Protein AF-A0A914QEA9-F1 (afdb_monomer)

pLDDT: mean 76.97, std 16.63, range [34.66, 94.81]

Structure (mmCIF, N/CA/C/O backbone):
data_AF-A0A914QEA9-F1
#
_entry.id   AF-A0A914QEA9-F1
#
loop_
_atom_site.group_PDB
_atom_site.id
_atom_site.type_symbol
_atom_site.label_atom_id
_atom_site.label_alt_id
_atom_site.label_comp_id
_atom_site.label_asym_id
_atom_site.label_entity_id
_atom_site.label_seq_id
_atom_site.pdbx_PDB_ins_code
_atom_site.Cartn_x
_atom_site.Cartn_y
_atom_site.Cartn_z
_atom_site.occupancy
_atom_site.B_iso_or_equiv
_atom_site.auth_seq_id
_atom_site.auth_comp_id
_atom_site.auth_asym_id
_atom_site.auth_atom_id
_atom_site.pdbx_PDB_model_num
ATOM 1 N N . MET A 1 1 ? 52.204 20.288 -74.472 1.00 41.59 1 MET A N 1
ATOM 2 C CA . MET A 1 1 ? 52.396 20.332 -73.011 1.00 41.59 1 MET A CA 1
ATOM 3 C C . MET A 1 1 ? 51.412 21.370 -72.504 1.00 41.59 1 MET A C 1
ATOM 5 O O . MET A 1 1 ? 51.685 22.559 -72.577 1.00 41.59 1 MET A O 1
ATOM 9 N N . LEU A 1 2 ? 50.195 20.906 -72.245 1.00 34.66 2 LEU A N 1
ATOM 10 C CA . LEU A 1 2 ? 49.001 21.678 -71.911 1.00 34.66 2 LEU A CA 1
ATOM 11 C C . LEU A 1 2 ? 48.296 20.830 -70.854 1.00 34.66 2 LEU A C 1
ATOM 13 O O . LEU A 1 2 ? 47.845 19.740 -71.194 1.00 34.66 2 LEU A O 1
ATOM 17 N N . ASP A 1 3 ? 48.279 21.298 -69.612 1.00 39.94 3 ASP A N 1
ATOM 18 C CA . ASP A 1 3 ? 47.445 20.739 -68.550 1.00 39.94 3 ASP A CA 1
ATOM 19 C C . ASP A 1 3 ? 46.142 21.535 -68.496 1.00 39.94 3 ASP A C 1
ATOM 21 O O . ASP A 1 3 ? 46.163 22.760 -68.328 1.00 39.94 3 ASP A O 1
ATOM 25 N N . PRO A 1 4 ? 45.011 20.842 -68.643 1.00 48.47 4 PRO A N 1
ATOM 26 C CA . PRO A 1 4 ? 43.842 21.161 -67.848 1.00 48.47 4 PRO A CA 1
ATOM 27 C C . PRO A 1 4 ? 43.255 19.879 -67.245 1.00 48.47 4 PRO A C 1
ATOM 29 O O . PRO A 1 4 ? 43.072 18.895 -67.951 1.00 48.47 4 PRO A O 1
ATOM 32 N N . ASP A 1 5 ? 42.909 19.905 -65.961 1.00 37.16 5 ASP A N 1
ATOM 33 C CA . ASP A 1 5 ? 41.581 19.434 -65.570 1.00 37.16 5 ASP A CA 1
ATOM 34 C C . ASP A 1 5 ? 41.214 19.913 -64.166 1.00 37.16 5 ASP A C 1
ATOM 36 O O . ASP A 1 5 ? 41.881 19.642 -63.165 1.00 37.16 5 ASP A O 1
ATOM 40 N N . GLU A 1 6 ? 40.111 20.652 -64.124 1.00 47.25 6 GLU A N 1
ATOM 41 C CA . GLU A 1 6 ? 39.285 20.809 -62.943 1.00 47.25 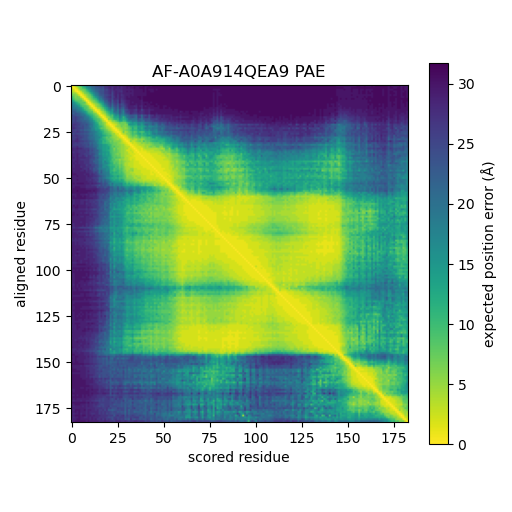6 GLU A CA 1
ATOM 42 C C . GLU A 1 6 ? 38.715 19.437 -62.572 1.00 47.25 6 GLU A C 1
ATOM 44 O O . GLU A 1 6 ? 38.118 18.748 -63.396 1.00 47.25 6 GLU A O 1
ATOM 49 N N . THR A 1 7 ? 38.796 19.050 -61.303 1.00 41.50 7 THR A N 1
ATOM 50 C CA . THR A 1 7 ? 37.780 18.154 -60.743 1.00 41.50 7 THR A CA 1
ATOM 51 C C . THR A 1 7 ? 37.605 18.443 -59.263 1.00 41.50 7 THR A C 1
ATOM 53 O O . THR A 1 7 ? 38.310 17.941 -58.391 1.00 41.50 7 THR A O 1
ATOM 56 N N . ASN A 1 8 ? 36.615 19.294 -58.997 1.00 42.31 8 ASN A N 1
ATOM 57 C CA . ASN A 1 8 ? 35.868 19.316 -57.750 1.00 42.31 8 ASN A CA 1
ATOM 58 C C . ASN A 1 8 ? 35.382 17.890 -57.442 1.00 42.31 8 ASN A C 1
ATOM 60 O O . ASN A 1 8 ? 34.375 17.447 -57.989 1.00 42.31 8 ASN A O 1
ATOM 64 N N . SER A 1 9 ? 36.071 17.177 -56.551 1.00 38.44 9 SER A N 1
ATOM 65 C CA . SER A 1 9 ? 35.508 15.993 -55.907 1.00 38.44 9 SER A CA 1
ATOM 66 C C . SER A 1 9 ? 34.755 16.444 -54.664 1.00 38.44 9 SER A C 1
ATOM 68 O O . SER A 1 9 ? 35.322 16.619 -53.586 1.00 38.44 9 SER A O 1
ATOM 70 N N . SER A 1 10 ? 33.457 16.647 -54.853 1.00 36.91 10 SER A N 1
ATOM 71 C CA . SER A 1 10 ? 32.432 16.717 -53.820 1.00 36.91 10 SER A CA 1
ATOM 72 C C . SER A 1 10 ? 32.646 15.651 -52.739 1.00 36.91 10 SER A C 1
ATOM 74 O O . SER A 1 10 ? 32.377 14.469 -52.953 1.00 36.91 10 SER A O 1
ATOM 76 N N . VAL A 1 11 ? 33.111 16.065 -51.560 1.00 40.38 11 VAL A N 1
ATOM 77 C CA . VAL A 1 11 ? 33.008 15.256 -50.343 1.00 40.38 11 VAL A CA 1
ATOM 78 C C . VAL A 1 11 ? 31.572 15.388 -49.857 1.00 40.38 11 VAL A C 1
ATOM 80 O O . VAL A 1 11 ? 31.213 16.344 -49.172 1.00 40.38 11 VAL A O 1
ATOM 83 N N . SER A 1 12 ? 30.736 14.439 -50.253 1.00 38.12 12 SER A N 1
ATOM 84 C CA . SER A 1 12 ? 29.369 14.315 -49.766 1.00 38.12 12 SER A CA 1
ATOM 85 C C . SER A 1 12 ? 29.108 12.889 -49.294 1.00 38.12 12 SER A C 1
ATOM 87 O O . SER A 1 12 ? 29.099 11.985 -50.121 1.00 38.12 12 SER A O 1
ATOM 89 N N . VAL A 1 13 ? 28.800 12.794 -47.985 1.00 44.34 13 VAL A N 1
ATOM 90 C CA . VAL A 1 13 ? 27.770 11.912 -47.389 1.00 44.34 13 VAL A CA 1
ATOM 91 C C . VAL A 1 13 ? 28.226 10.439 -47.281 1.00 44.34 13 VAL A C 1
ATOM 93 O O . VAL A 1 13 ? 28.532 9.806 -48.273 1.00 44.34 13 VAL A O 1
ATOM 96 N N . ASP A 1 14 ? 28.511 9.868 -46.107 1.00 40.50 14 ASP A N 1
ATOM 97 C CA . ASP A 1 14 ? 27.563 9.521 -45.043 1.00 40.50 14 ASP A CA 1
ATOM 98 C C . ASP A 1 14 ? 28.283 9.391 -43.684 1.00 40.50 14 ASP A C 1
ATOM 100 O O . ASP A 1 14 ? 28.954 8.402 -43.391 1.00 40.50 14 ASP A O 1
ATOM 104 N N . ARG A 1 15 ? 28.129 10.379 -42.800 1.00 45.09 15 ARG A N 1
ATOM 105 C CA . ARG A 1 15 ? 28.217 10.139 -41.353 1.00 45.09 15 ARG A CA 1
ATOM 106 C C . ARG A 1 15 ? 26.795 10.267 -40.839 1.00 45.09 15 ARG A C 1
ATOM 108 O O . ARG A 1 15 ? 26.123 11.219 -41.214 1.00 45.09 15 ARG A O 1
ATOM 115 N N . TYR A 1 16 ? 26.385 9.343 -39.978 1.00 47.47 16 TYR A N 1
ATOM 116 C CA . TYR A 1 16 ? 25.050 9.233 -39.372 1.00 47.47 16 TYR A CA 1
ATOM 117 C C . TYR A 1 16 ? 24.015 8.417 -40.154 1.00 47.47 16 TYR A C 1
ATOM 119 O O . TYR A 1 16 ? 22.872 8.835 -40.289 1.00 47.47 16 TYR A O 1
ATOM 127 N N . ASN A 1 17 ? 24.362 7.184 -40.522 1.00 52.28 17 ASN A N 1
ATOM 128 C CA . ASN A 1 17 ? 23.371 6.110 -40.457 1.00 52.28 17 ASN A CA 1
ATOM 129 C C . ASN A 1 17 ? 23.590 5.356 -39.137 1.00 52.28 17 ASN A C 1
ATOM 131 O O . ASN A 1 17 ? 24.171 4.277 -39.106 1.00 52.28 17 ASN A O 1
ATOM 135 N N . ARG A 1 18 ? 23.264 6.010 -38.013 1.00 53.66 18 ARG A N 1
ATOM 136 C CA . ARG A 1 18 ? 23.307 5.356 -36.700 1.00 53.66 18 ARG A CA 1
ATOM 137 C C . ARG A 1 18 ? 22.069 4.471 -36.640 1.00 53.66 18 ARG A C 1
ATOM 139 O O . ARG A 1 18 ? 20.960 5.002 -36.581 1.00 53.66 18 ARG A O 1
ATOM 146 N N . SER A 1 19 ? 22.262 3.157 -36.730 1.00 61.62 19 SER A N 1
ATOM 147 C CA . SER A 1 19 ? 21.189 2.198 -36.486 1.00 61.62 19 SER A CA 1
ATOM 148 C C . SER A 1 19 ? 20.554 2.532 -35.135 1.00 61.62 19 SER A C 1
ATOM 150 O O . SER A 1 19 ? 21.254 2.739 -34.147 1.00 61.62 19 SER A O 1
ATOM 152 N N . THR A 1 20 ? 19.232 2.671 -35.093 1.00 62.00 20 THR A N 1
ATOM 153 C CA . THR A 1 20 ? 18.470 2.874 -33.847 1.00 62.00 20 THR A CA 1
ATOM 154 C C . THR A 1 20 ? 18.360 1.597 -33.017 1.00 62.00 20 THR A C 1
ATOM 156 O O . THR A 1 20 ? 17.707 1.597 -31.975 1.00 62.00 20 THR A O 1
ATOM 159 N N . GLU A 1 21 ? 18.948 0.502 -33.491 1.00 57.91 21 GLU A N 1
ATOM 160 C CA . GLU A 1 21 ? 18.958 -0.768 -32.788 1.00 57.91 21 GLU A CA 1
ATOM 161 C C . GLU A 1 21 ? 20.106 -0.800 -31.770 1.00 57.91 21 GLU A C 1
ATOM 163 O O . GLU A 1 21 ? 21.225 -0.403 -32.095 1.00 57.91 21 GLU A O 1
ATOM 168 N N . PRO A 1 22 ? 19.846 -1.236 -30.528 1.00 60.12 22 PRO A N 1
ATOM 169 C CA . PRO A 1 22 ? 20.889 -1.377 -29.521 1.00 60.12 22 PRO A CA 1
ATOM 170 C C . PRO A 1 22 ? 21.943 -2.406 -29.962 1.00 60.12 22 PRO A C 1
ATOM 172 O O . PRO A 1 22 ? 21.636 -3.576 -30.190 1.00 60.12 22 PRO A O 1
ATOM 175 N N . GLU A 1 23 ? 23.198 -1.968 -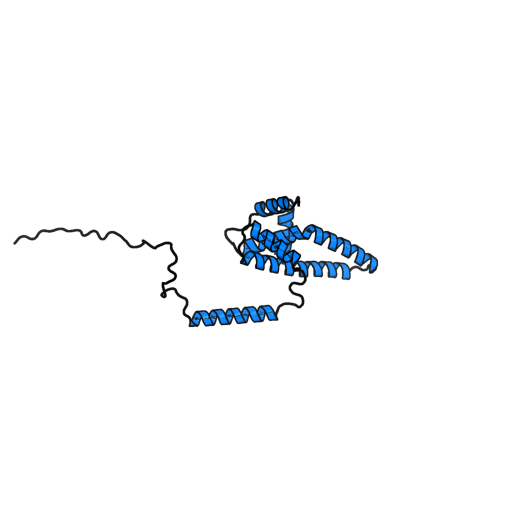30.061 1.00 66.19 23 GLU A N 1
ATOM 176 C CA . GLU A 1 23 ? 24.346 -2.811 -30.409 1.00 66.19 23 GLU A CA 1
ATOM 177 C C . GLU A 1 23 ? 24.880 -3.520 -29.154 1.00 66.19 23 GLU A C 1
ATOM 179 O O . GLU A 1 23 ? 25.833 -3.088 -28.516 1.00 66.19 23 GLU A O 1
ATOM 184 N N . PHE A 1 24 ? 24.242 -4.632 -28.779 1.00 64.31 24 PHE A N 1
ATOM 185 C CA . PHE A 1 24 ? 24.575 -5.410 -27.572 1.00 64.31 24 PHE A CA 1
ATOM 186 C C . PHE A 1 24 ? 25.948 -6.108 -27.594 1.00 64.31 24 PHE A C 1
ATOM 188 O O . PHE A 1 24 ? 26.350 -6.676 -26.584 1.00 64.31 24 PHE A O 1
ATOM 195 N N . LEU A 1 25 ? 26.629 -6.125 -28.742 1.00 69.50 25 LEU A N 1
ATOM 196 C CA . LEU A 1 25 ? 27.921 -6.796 -28.936 1.00 69.50 25 LEU A CA 1
ATOM 197 C C . LEU A 1 25 ? 29.096 -5.810 -29.000 1.00 69.50 25 LEU A C 1
ATOM 199 O O . LEU A 1 25 ? 30.224 -6.233 -29.241 1.00 69.50 25 LEU A O 1
ATOM 203 N N . ASP A 1 26 ? 28.840 -4.512 -28.824 1.00 70.44 26 ASP A N 1
ATOM 204 C CA . ASP A 1 26 ? 29.900 -3.512 -28.794 1.00 70.44 26 ASP A CA 1
ATOM 205 C C . ASP A 1 26 ? 30.546 -3.461 -27.400 1.00 70.44 26 ASP A C 1
ATOM 207 O O . ASP A 1 26 ? 30.043 -2.827 -26.469 1.00 70.44 26 ASP A O 1
ATOM 211 N N . GLU A 1 27 ? 31.684 -4.145 -27.259 1.00 66.19 27 GLU A N 1
ATOM 212 C CA . GLU A 1 27 ? 32.489 -4.168 -26.031 1.00 66.19 27 GLU A CA 1
ATOM 213 C C . GLU A 1 27 ? 33.036 -2.781 -25.648 1.00 66.19 27 GLU A C 1
ATOM 215 O O . GLU A 1 27 ? 33.432 -2.576 -24.504 1.00 66.19 27 GLU A O 1
ATOM 220 N N . ILE A 1 28 ? 33.021 -1.797 -26.558 1.00 68.75 28 ILE A N 1
ATOM 221 C CA . ILE A 1 28 ? 33.511 -0.434 -26.291 1.00 68.75 28 ILE A CA 1
ATOM 222 C C . ILE A 1 28 ? 32.611 0.300 -25.281 1.00 68.75 28 ILE A C 1
ATOM 224 O O . ILE A 1 28 ? 33.082 1.181 -24.558 1.00 68.75 28 ILE A O 1
ATOM 228 N N . TYR A 1 29 ? 31.328 -0.069 -25.208 1.00 66.19 29 TYR A N 1
ATOM 229 C CA . TYR A 1 29 ? 30.352 0.492 -24.266 1.00 66.19 29 TYR A CA 1
ATOM 230 C C . TYR A 1 29 ? 29.918 -0.501 -23.181 1.00 66.19 29 TYR A C 1
ATOM 232 O O . TYR A 1 29 ? 29.047 -0.173 -22.370 1.00 66.19 29 TYR A O 1
ATOM 240 N N . ALA A 1 30 ? 30.506 -1.700 -23.155 1.00 68.69 30 ALA A N 1
ATOM 241 C CA . ALA A 1 30 ? 30.275 -2.655 -22.086 1.00 68.69 30 ALA A CA 1
ATOM 242 C C . ALA A 1 30 ? 30.864 -2.123 -20.771 1.00 68.69 30 ALA A C 1
ATOM 244 O O . ALA A 1 30 ? 31.936 -1.515 -20.739 1.00 68.69 30 ALA A O 1
ATOM 245 N N . ILE A 1 31 ? 30.141 -2.337 -19.674 1.00 72.88 31 ILE A N 1
ATOM 246 C CA . ILE A 1 31 ? 30.655 -2.046 -18.335 1.00 72.88 31 ILE A CA 1
ATOM 247 C C . ILE A 1 31 ? 31.777 -3.061 -18.065 1.00 72.88 31 ILE A C 1
ATOM 249 O O . ILE A 1 31 ? 31.517 -4.255 -18.210 1.00 72.88 31 ILE A O 1
ATOM 253 N N . PRO A 1 32 ? 32.999 -2.630 -17.694 1.00 81.44 32 PRO A N 1
ATOM 254 C CA . PRO A 1 32 ? 34.080 -3.552 -17.354 1.00 81.44 32 PRO A CA 1
ATOM 255 C C . PRO A 1 32 ? 33.657 -4.540 -16.263 1.00 81.44 32 PRO A C 1
ATOM 257 O O . PRO A 1 32 ? 32.933 -4.162 -15.337 1.00 81.44 32 PRO A O 1
ATOM 260 N N . ASP A 1 33 ? 34.131 -5.783 -16.341 1.00 79.31 33 ASP A N 1
ATOM 261 C CA . ASP A 1 33 ? 33.778 -6.832 -15.373 1.00 79.31 33 ASP A CA 1
ATOM 262 C C . ASP A 1 33 ? 34.120 -6.414 -13.933 1.00 79.31 33 ASP A C 1
ATOM 264 O O . ASP A 1 33 ? 33.309 -6.596 -13.028 1.00 79.31 33 ASP A O 1
ATOM 268 N N . GLU A 1 34 ? 35.260 -5.744 -13.729 1.00 78.62 34 GLU A N 1
ATOM 269 C CA . GLU A 1 34 ? 35.664 -5.241 -12.409 1.00 78.62 34 GLU A CA 1
ATOM 270 C C . GLU A 1 34 ? 34.670 -4.212 -11.849 1.00 78.62 34 GLU A C 1
ATOM 272 O O . GLU A 1 34 ? 34.332 -4.242 -10.667 1.00 78.62 34 GLU A O 1
ATOM 277 N N . LEU A 1 35 ? 34.148 -3.330 -12.708 1.00 82.19 35 LEU A N 1
ATOM 278 C CA . LEU A 1 35 ? 33.151 -2.334 -12.315 1.00 82.19 35 LEU A CA 1
ATOM 279 C C . LEU A 1 35 ? 31.784 -2.986 -12.060 1.00 82.19 35 LEU A C 1
ATOM 281 O O . LEU A 1 35 ? 31.033 -2.544 -11.194 1.00 82.19 35 LEU A O 1
ATOM 285 N N . THR A 1 36 ? 31.464 -4.054 -12.790 1.00 84.06 36 THR A N 1
ATOM 286 C CA . THR A 1 36 ? 30.245 -4.839 -12.570 1.00 84.06 36 THR A CA 1
ATOM 287 C C . THR A 1 36 ? 30.272 -5.510 -11.199 1.00 84.06 36 THR A C 1
ATOM 289 O O . THR A 1 36 ? 29.285 -5.424 -10.467 1.00 84.06 36 THR A O 1
ATOM 292 N N . ASP A 1 37 ? 31.403 -6.111 -10.823 1.00 86.94 37 ASP A N 1
ATOM 293 C CA . ASP A 1 37 ? 31.600 -6.740 -9.514 1.00 86.94 37 ASP A CA 1
ATOM 294 C C . ASP A 1 37 ? 31.538 -5.723 -8.367 1.00 86.94 37 ASP A C 1
ATOM 296 O O . ASP A 1 37 ? 30.918 -5.993 -7.332 1.00 86.94 37 ASP A O 1
ATOM 300 N N . GLU A 1 38 ? 32.123 -4.537 -8.547 1.00 88.31 38 GLU A N 1
ATOM 301 C CA . GLU A 1 38 ? 32.031 -3.442 -7.575 1.00 88.31 38 GLU A CA 1
ATOM 302 C C . GLU A 1 38 ? 30.578 -2.988 -7.372 1.00 88.31 38 GLU A C 1
ATOM 304 O O . GLU A 1 38 ? 30.104 -2.951 -6.233 1.00 88.31 38 GLU A O 1
ATOM 309 N N . ILE A 1 39 ? 29.837 -2.737 -8.460 1.00 87.81 39 ILE A N 1
ATOM 310 C CA . ILE A 1 39 ? 28.422 -2.334 -8.404 1.00 87.81 39 ILE A CA 1
ATOM 311 C C . ILE A 1 39 ? 27.568 -3.427 -7.752 1.00 87.81 39 ILE A C 1
ATOM 313 O O . ILE A 1 39 ? 26.725 -3.135 -6.905 1.00 87.81 39 ILE A O 1
ATOM 317 N N . LEU A 1 40 ? 27.767 -4.697 -8.118 1.00 89.38 40 LEU A N 1
ATOM 318 C CA . LEU A 1 40 ? 27.036 -5.810 -7.508 1.00 89.38 40 LEU A CA 1
ATOM 319 C C . LEU A 1 40 ? 27.322 -5.915 -6.012 1.00 89.38 40 LEU A C 1
ATOM 321 O O . LEU A 1 40 ? 26.400 -6.131 -5.227 1.00 89.38 40 LEU A O 1
ATOM 325 N N . THR A 1 41 ? 28.580 -5.745 -5.612 1.00 91.44 41 THR A N 1
ATOM 326 C CA . THR A 1 41 ? 28.983 -5.793 -4.204 1.00 91.44 41 THR A CA 1
ATOM 327 C C . THR A 1 41 ? 28.347 -4.656 -3.409 1.00 91.44 41 THR A C 1
ATOM 329 O O . THR A 1 41 ? 27.848 -4.887 -2.303 1.00 91.44 41 THR A O 1
ATOM 332 N N . GLU A 1 42 ? 28.301 -3.449 -3.975 1.00 92.06 42 GLU A N 1
ATOM 333 C CA . GLU A 1 42 ? 27.617 -2.301 -3.378 1.00 92.06 42 GLU A CA 1
ATOM 334 C C . GLU A 1 42 ? 26.111 -2.570 -3.234 1.00 92.06 42 GLU A C 1
ATOM 336 O O . GLU A 1 42 ? 25.578 -2.489 -2.130 1.00 92.06 42 GLU A O 1
ATOM 341 N N . LEU A 1 43 ? 25.440 -3.033 -4.294 1.00 89.75 43 LEU A N 1
ATOM 342 C CA . LEU A 1 43 ? 24.010 -3.369 -4.263 1.00 89.75 43 LEU A CA 1
ATOM 343 C C . LEU A 1 43 ? 2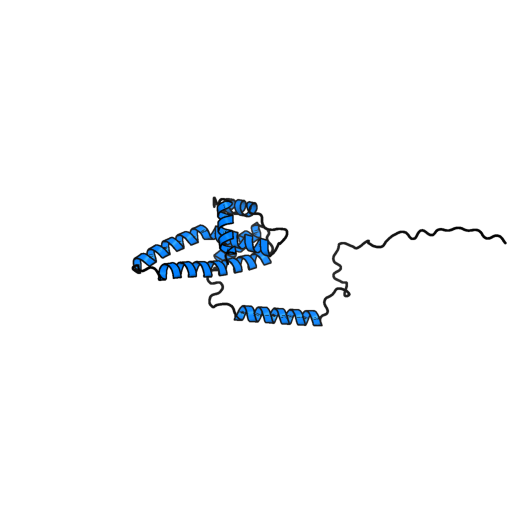3.674 -4.475 -3.255 1.00 89.75 43 LEU A C 1
ATOM 345 O O . LEU A 1 43 ? 22.645 -4.410 -2.580 1.00 89.75 43 LEU A O 1
ATOM 349 N N . ILE A 1 44 ? 24.520 -5.502 -3.139 1.00 91.88 44 ILE A N 1
ATOM 350 C CA . ILE A 1 44 ? 24.355 -6.565 -2.139 1.00 91.88 44 ILE A CA 1
ATOM 351 C C . ILE A 1 44 ? 24.496 -5.986 -0.733 1.00 91.88 44 ILE A C 1
ATOM 353 O O . ILE A 1 44 ? 23.706 -6.330 0.150 1.00 91.88 44 ILE A O 1
ATOM 357 N N . THR A 1 45 ? 25.481 -5.115 -0.524 1.00 92.25 45 THR A N 1
ATOM 358 C CA . THR A 1 45 ? 25.724 -4.465 0.766 1.00 92.25 45 THR A CA 1
ATOM 359 C C . THR A 1 45 ? 24.528 -3.607 1.164 1.00 92.25 45 THR A C 1
ATOM 361 O O . THR A 1 45 ? 23.986 -3.794 2.254 1.00 92.25 45 THR A O 1
ATOM 364 N N . ASP A 1 46 ? 24.052 -2.755 0.259 1.00 89.06 46 ASP A N 1
ATOM 365 C CA . ASP A 1 46 ? 22.886 -1.898 0.466 1.00 89.06 46 ASP A CA 1
ATOM 366 C C . ASP A 1 46 ? 21.625 -2.714 0.738 1.00 89.06 46 ASP A C 1
ATOM 368 O O . ASP A 1 46 ? 20.889 -2.435 1.684 1.00 89.06 46 ASP A O 1
ATOM 372 N N . ASN A 1 47 ? 21.384 -3.767 -0.047 1.00 86.81 47 ASN A N 1
ATOM 373 C CA . ASN A 1 47 ? 20.226 -4.630 0.152 1.00 86.81 47 ASN A CA 1
ATOM 374 C C . ASN A 1 47 ? 20.304 -5.381 1.488 1.00 86.81 47 ASN A C 1
ATOM 376 O O . ASN A 1 47 ? 19.298 -5.513 2.178 1.00 86.81 47 ASN A O 1
ATOM 380 N N . THR A 1 48 ? 21.488 -5.844 1.889 1.00 89.00 48 THR A N 1
ATOM 381 C CA . THR A 1 48 ? 21.677 -6.537 3.172 1.00 89.00 48 THR A CA 1
ATOM 382 C C . THR A 1 48 ? 21.425 -5.588 4.336 1.00 89.00 48 THR A C 1
ATOM 384 O O . THR A 1 48 ? 20.625 -5.904 5.214 1.00 89.00 48 THR A O 1
ATOM 387 N N . GLN A 1 49 ? 22.014 -4.390 4.307 1.00 88.12 49 GLN A N 1
ATOM 388 C CA . GLN A 1 49 ? 21.766 -3.359 5.317 1.00 88.12 49 GLN A CA 1
ATOM 389 C C . GLN A 1 49 ? 20.292 -2.964 5.366 1.00 88.12 49 GLN A C 1
ATOM 391 O O . GLN A 1 49 ? 19.714 -2.837 6.446 1.00 88.12 49 GLN A O 1
ATOM 396 N N . TYR A 1 50 ? 19.664 -2.807 4.200 1.00 81.44 50 TYR A N 1
ATOM 397 C CA . TYR A 1 50 ? 18.242 -2.534 4.104 1.00 81.44 50 TYR A CA 1
ATOM 398 C C . TYR A 1 50 ? 17.440 -3.642 4.787 1.00 81.44 50 TYR A C 1
ATOM 400 O O . TYR A 1 50 ? 16.676 -3.325 5.694 1.00 81.44 50 TYR A O 1
ATOM 408 N N . VAL A 1 51 ? 17.666 -4.912 4.431 1.00 81.00 51 VAL A N 1
ATOM 409 C CA . VAL A 1 51 ? 16.975 -6.083 4.997 1.00 81.00 51 VAL A CA 1
ATOM 410 C C . VAL A 1 51 ? 17.170 -6.191 6.511 1.00 81.00 51 VAL A C 1
ATOM 412 O O . VAL A 1 51 ? 16.210 -6.444 7.238 1.00 81.00 51 VAL A O 1
ATOM 415 N N . GLU A 1 52 ? 18.383 -5.955 7.003 1.00 83.75 52 GLU A N 1
ATOM 416 C CA . GLU A 1 52 ? 18.699 -5.971 8.434 1.00 83.75 52 GLU A CA 1
ATOM 417 C C . GLU A 1 52 ? 18.066 -4.798 9.195 1.00 83.75 52 GLU A C 1
ATOM 419 O O . GLU A 1 52 ? 17.690 -4.940 10.359 1.00 83.75 52 GLU A O 1
ATOM 424 N N . SER A 1 53 ? 17.900 -3.646 8.540 1.00 81.81 53 SER A N 1
ATOM 425 C CA . SER A 1 53 ? 17.242 -2.468 9.115 1.00 81.81 53 SER A CA 1
ATOM 426 C C . SER A 1 53 ? 15.714 -2.579 9.163 1.00 81.81 53 SER A C 1
ATOM 428 O O . SER A 1 53 ? 15.053 -1.737 9.783 1.00 81.81 53 SER A O 1
ATOM 430 N N . LEU A 1 54 ? 15.127 -3.594 8.512 1.00 73.88 54 LEU A N 1
ATOM 431 C CA . LEU A 1 54 ? 13.678 -3.704 8.408 1.00 73.88 54 LEU A CA 1
ATOM 432 C C . LEU A 1 54 ? 13.059 -3.931 9.791 1.00 73.88 54 LEU A C 1
ATOM 434 O O . LEU A 1 54 ? 13.436 -4.854 10.517 1.00 73.88 54 LEU A O 1
ATOM 438 N N . PRO A 1 55 ? 12.052 -3.129 10.174 1.00 71.19 55 PRO A N 1
ATOM 439 C CA . PRO A 1 55 ? 11.395 -3.307 11.454 1.00 71.19 55 PRO A CA 1
ATOM 440 C C . PRO A 1 55 ? 10.676 -4.658 11.507 1.00 71.19 55 PRO A C 1
ATOM 442 O O . PRO A 1 55 ? 10.008 -5.056 10.548 1.00 71.19 55 PRO A O 1
ATOM 445 N N . TYR A 1 56 ? 10.727 -5.306 12.675 1.00 67.38 56 TYR A N 1
ATOM 446 C CA . TYR A 1 56 ? 10.011 -6.555 12.944 1.00 67.38 56 TYR A CA 1
ATOM 447 C C . TYR A 1 56 ? 8.543 -6.462 12.477 1.00 67.38 56 TYR A C 1
ATOM 449 O O . TYR A 1 56 ? 7.850 -5.461 12.717 1.00 67.38 56 TYR A O 1
ATOM 457 N N . GLY A 1 57 ? 8.084 -7.494 11.764 1.00 67.69 57 GLY A N 1
ATOM 458 C CA . GLY A 1 57 ? 6.730 -7.560 11.203 1.00 67.69 57 GLY A CA 1
ATOM 459 C C . GLY A 1 57 ? 6.516 -6.784 9.895 1.00 67.69 57 GLY A C 1
ATOM 460 O O . GLY A 1 57 ? 5.392 -6.342 9.640 1.00 67.69 57 GLY A O 1
ATOM 461 N N . MET A 1 58 ? 7.559 -6.571 9.085 1.00 70.19 58 MET A N 1
ATOM 462 C CA . MET A 1 58 ? 7.379 -6.178 7.679 1.00 70.19 58 MET A CA 1
ATOM 463 C C . MET A 1 58 ? 6.560 -7.245 6.934 1.00 70.19 58 MET A C 1
ATOM 465 O O . MET A 1 58 ? 6.745 -8.440 7.159 1.00 70.19 58 MET A O 1
ATOM 469 N N . GLY A 1 59 ? 5.619 -6.815 6.094 1.00 76.94 59 GLY A N 1
ATOM 470 C CA . GLY A 1 59 ? 4.691 -7.692 5.380 1.00 76.94 59 GLY A CA 1
ATOM 471 C C . GLY A 1 59 ? 3.502 -8.174 6.213 1.00 76.94 59 GLY A C 1
ATOM 472 O O . GLY A 1 59 ? 2.742 -9.023 5.755 1.00 76.94 59 GLY A O 1
ATOM 473 N N . SER A 1 60 ? 3.300 -7.646 7.424 1.00 83.19 60 SER A N 1
ATOM 474 C CA . SER A 1 60 ? 2.181 -8.048 8.293 1.00 83.19 60 SER A CA 1
ATOM 475 C C . SER A 1 60 ? 0.800 -7.747 7.701 1.00 83.19 60 SER A C 1
ATOM 477 O O . SER A 1 60 ? -0.169 -8.408 8.074 1.00 83.19 60 SER A O 1
ATOM 479 N N . TYR A 1 61 ? 0.701 -6.803 6.760 1.00 84.25 61 TYR A N 1
ATOM 480 C CA . TYR A 1 61 ? -0.541 -6.491 6.048 1.00 84.25 61 TYR A CA 1
ATOM 481 C C . TYR A 1 61 ? -0.616 -7.136 4.656 1.00 84.25 61 TYR A C 1
ATOM 483 O O . TYR A 1 61 ? -1.608 -6.955 3.946 1.00 84.25 61 TYR A O 1
ATOM 491 N N . LEU A 1 62 ? 0.401 -7.910 4.266 1.00 89.75 62 LEU A N 1
ATOM 492 C CA . LEU A 1 62 ? 0.493 -8.591 2.978 1.00 89.75 62 LEU A CA 1
ATOM 493 C C . LEU A 1 62 ? 0.099 -10.064 3.114 1.00 89.75 62 LEU A C 1
ATOM 495 O O . LEU A 1 62 ? 0.941 -10.959 3.143 1.00 89.75 62 LEU A O 1
ATOM 499 N N . SER A 1 63 ? -1.206 -10.335 3.166 1.00 91.06 63 SER A N 1
ATOM 500 C CA . SER A 1 63 ? -1.694 -11.706 2.989 1.00 91.06 63 SER A CA 1
ATOM 501 C C . SER A 1 63 ? -1.581 -12.139 1.525 1.00 91.06 63 SER A C 1
ATOM 503 O O . SER A 1 63 ? -1.598 -11.309 0.612 1.00 91.06 63 SER A O 1
ATOM 505 N N . THR A 1 64 ? -1.525 -13.451 1.281 1.00 92.88 64 THR A N 1
ATOM 506 C CA . THR A 1 64 ? -1.498 -14.011 -0.080 1.00 92.88 64 THR A CA 1
ATOM 507 C C . THR A 1 64 ? -2.649 -13.485 -0.940 1.00 92.88 64 THR A C 1
ATOM 509 O O . THR A 1 64 ? -2.418 -13.093 -2.082 1.00 92.88 64 THR A O 1
ATOM 512 N N . ASP A 1 65 ? -3.859 -13.396 -0.384 1.00 92.19 65 ASP A N 1
ATOM 513 C CA . ASP A 1 65 ? -5.041 -12.901 -1.097 1.00 92.19 65 ASP A CA 1
ATOM 514 C C . ASP A 1 65 ? -4.900 -11.426 -1.492 1.00 92.19 65 ASP A C 1
ATOM 516 O O . ASP A 1 65 ? -5.231 -11.044 -2.617 1.00 92.19 65 ASP A O 1
ATOM 520 N N . ILE A 1 66 ? -4.370 -10.591 -0.589 1.00 92.00 66 ILE A N 1
ATOM 521 C CA . ILE A 1 66 ? -4.131 -9.169 -0.863 1.00 92.00 66 ILE A CA 1
ATOM 522 C C . ILE A 1 66 ? -3.084 -9.027 -1.966 1.00 92.00 66 ILE A C 1
ATOM 524 O O . ILE A 1 66 ? -3.321 -8.307 -2.934 1.00 92.00 66 ILE A O 1
ATOM 528 N N . VAL A 1 67 ? -1.962 -9.745 -1.871 1.00 94.44 67 VAL A N 1
ATOM 529 C CA . VAL A 1 67 ? -0.888 -9.685 -2.874 1.00 94.44 67 VAL A CA 1
ATOM 530 C C . VAL A 1 67 ? -1.392 -10.144 -4.242 1.00 94.44 67 VAL A C 1
ATOM 532 O O . VAL A 1 67 ? -1.202 -9.440 -5.235 1.00 94.44 67 VAL A O 1
ATOM 535 N N . GLN A 1 68 ? -2.107 -11.272 -4.309 1.00 94.81 68 GLN A N 1
ATOM 536 C CA . GLN A 1 68 ? -2.708 -11.759 -5.554 1.00 94.81 68 GLN A CA 1
ATOM 537 C C . GLN A 1 68 ? -3.692 -10.749 -6.145 1.00 94.81 68 GLN A C 1
ATOM 539 O O . GLN A 1 68 ? -3.690 -10.515 -7.357 1.00 94.81 68 GLN A O 1
ATOM 544 N N . TYR A 1 69 ? -4.510 -10.113 -5.307 1.00 93.44 69 TYR A N 1
ATOM 545 C CA . TYR A 1 69 ? -5.447 -9.088 -5.746 1.00 93.44 69 TYR A CA 1
ATOM 546 C C . TYR A 1 69 ? -4.730 -7.848 -6.303 1.00 93.44 69 TYR A C 1
ATOM 548 O O . TYR A 1 69 ? -5.053 -7.391 -7.404 1.00 93.44 69 TYR A O 1
ATOM 556 N N . MET A 1 70 ? -3.707 -7.348 -5.603 1.00 94.56 70 MET A N 1
ATOM 557 C CA . MET A 1 70 ? -2.869 -6.236 -6.064 1.00 94.56 70 MET A CA 1
ATOM 558 C C . MET A 1 70 ? -2.193 -6.559 -7.401 1.00 94.56 70 MET A C 1
ATOM 560 O O . MET A 1 70 ? -2.241 -5.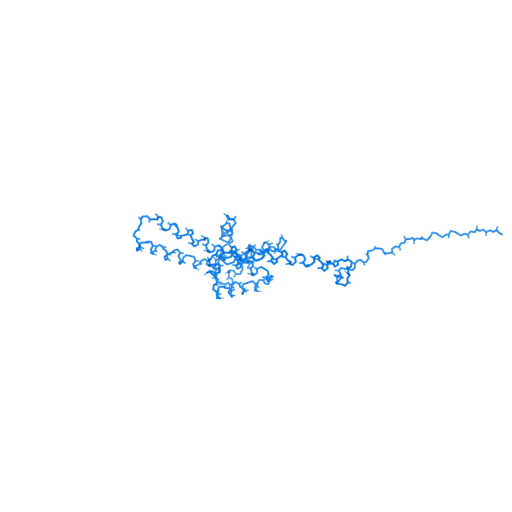762 -8.339 1.00 94.56 70 MET A O 1
ATOM 564 N N . PHE A 1 71 ? -1.613 -7.751 -7.529 1.00 94.12 71 PHE A N 1
ATOM 565 C CA . PHE A 1 71 ? -0.918 -8.165 -8.747 1.00 94.12 71 PHE A CA 1
ATOM 566 C C . PHE A 1 71 ? -1.893 -8.348 -9.908 1.00 94.12 71 PHE A C 1
ATOM 568 O O . PHE A 1 71 ? -1.597 -7.934 -11.028 1.00 94.12 71 PHE A O 1
ATOM 575 N N . THR A 1 72 ? -3.089 -8.878 -9.642 1.00 92.94 72 THR A N 1
ATOM 576 C CA . THR A 1 72 ? -4.166 -8.981 -10.636 1.00 92.94 72 THR A CA 1
ATOM 577 C C . THR A 1 72 ? -4.540 -7.609 -11.193 1.00 92.94 72 THR A C 1
ATOM 579 O O . THR A 1 72 ? -4.712 -7.459 -12.405 1.00 92.94 72 THR A O 1
ATOM 582 N N . ILE A 1 73 ? -4.637 -6.592 -10.332 1.00 89.25 73 ILE A N 1
ATOM 583 C CA . ILE A 1 73 ? -4.873 -5.208 -10.751 1.00 89.25 73 ILE A CA 1
ATOM 584 C C . ILE A 1 73 ? -3.749 -4.726 -11.676 1.00 89.25 73 ILE A C 1
ATOM 586 O O . ILE A 1 73 ? -4.027 -4.261 -12.783 1.00 89.25 73 ILE A O 1
ATOM 590 N N . CYS A 1 74 ? -2.490 -4.869 -11.261 1.00 89.75 74 CYS A N 1
ATOM 591 C CA . CYS A 1 74 ? -1.356 -4.406 -12.055 1.00 89.75 74 CYS A CA 1
ATOM 592 C C . CYS A 1 74 ? -1.249 -5.119 -13.409 1.00 89.75 74 CYS A C 1
ATOM 594 O O . CYS A 1 74 ? -0.992 -4.471 -14.422 1.00 89.75 74 CYS A O 1
ATOM 596 N N . VAL A 1 75 ? -1.514 -6.429 -13.455 1.00 89.88 75 VAL A N 1
ATOM 597 C CA . VAL A 1 75 ? -1.560 -7.208 -14.702 1.00 89.88 75 VAL A CA 1
ATOM 598 C C . VAL A 1 75 ? -2.664 -6.694 -15.626 1.00 89.88 75 VAL A C 1
ATOM 600 O O . VAL A 1 75 ? -2.422 -6.497 -16.816 1.00 89.88 75 VAL A O 1
ATOM 603 N N . ARG A 1 76 ? -3.863 -6.403 -15.100 1.00 86.56 76 ARG A N 1
ATOM 604 C CA . ARG A 1 76 ? -4.959 -5.839 -15.908 1.00 86.56 76 ARG A CA 1
ATOM 605 C C . ARG A 1 76 ? -4.650 -4.453 -16.461 1.00 86.56 76 ARG A C 1
ATOM 607 O O . ARG A 1 76 ? -5.090 -4.137 -17.563 1.00 86.56 76 ARG A O 1
ATOM 614 N N . LEU A 1 77 ? -3.887 -3.652 -15.724 1.00 83.19 77 LEU A N 1
ATOM 615 C CA . LEU A 1 77 ? -3.409 -2.343 -16.174 1.00 83.19 77 LEU A CA 1
ATOM 616 C C . LEU A 1 77 ? -2.161 -2.422 -17.061 1.00 83.19 77 LEU A C 1
ATOM 618 O O . LEU A 1 77 ? -1.711 -1.382 -17.530 1.00 83.19 77 LEU A O 1
ATOM 622 N N . ARG A 1 78 ? -1.621 -3.627 -17.303 1.00 86.00 78 ARG A N 1
ATOM 623 C CA . ARG A 1 78 ? -0.369 -3.855 -18.042 1.00 86.00 78 ARG A CA 1
ATOM 624 C C . ARG A 1 78 ? 0.804 -3.056 -17.463 1.00 86.00 78 ARG A C 1
ATOM 626 O O . ARG A 1 78 ? 1.602 -2.491 -18.204 1.00 86.00 78 ARG A O 1
ATOM 633 N N . LEU A 1 79 ? 0.880 -2.992 -16.134 1.00 85.44 79 LEU A N 1
ATOM 634 C CA . LEU A 1 79 ? 1.966 -2.314 -15.433 1.00 85.44 79 LEU A CA 1
ATOM 635 C C . LEU A 1 79 ? 3.224 -3.200 -15.376 1.00 85.44 79 LEU A C 1
ATOM 637 O O . LEU A 1 79 ? 3.080 -4.419 -15.215 1.00 85.44 79 LEU A O 1
ATOM 641 N N . PRO A 1 80 ? 4.430 -2.601 -15.460 1.00 87.19 80 PRO A N 1
ATOM 642 C CA . PRO A 1 80 ? 5.702 -3.299 -15.270 1.00 87.19 80 PRO A CA 1
ATOM 643 C C . PRO A 1 80 ? 5.784 -4.025 -13.926 1.00 87.19 80 PRO A C 1
ATOM 645 O O . PRO A 1 80 ? 5.120 -3.636 -12.960 1.00 87.19 80 PRO A O 1
ATOM 648 N N . ASP A 1 81 ? 6.622 -5.059 -13.853 1.00 87.56 81 ASP A N 1
ATOM 649 C CA . ASP A 1 81 ? 6.801 -5.854 -12.634 1.00 87.56 81 ASP A CA 1
ATOM 650 C C . ASP A 1 81 ? 7.309 -5.010 -11.460 1.00 87.56 81 ASP A C 1
ATOM 652 O O . ASP A 1 81 ? 6.771 -5.123 -10.358 1.00 87.56 81 ASP A O 1
ATOM 656 N N . ASP A 1 82 ? 8.218 -4.070 -11.711 1.00 87.75 82 ASP A N 1
ATOM 657 C CA . ASP A 1 82 ? 8.745 -3.151 -10.695 1.00 87.75 82 ASP A CA 1
ATOM 658 C C . ASP A 1 82 ? 7.633 -2.360 -9.990 1.00 87.75 82 ASP A C 1
ATOM 660 O O . ASP A 1 82 ? 7.656 -2.175 -8.773 1.00 87.75 82 ASP A O 1
ATOM 664 N N . VAL A 1 83 ? 6.590 -1.958 -10.729 1.00 89.44 83 VAL A N 1
ATOM 665 C CA . VAL A 1 83 ? 5.434 -1.245 -10.165 1.00 89.44 83 VAL A CA 1
ATOM 666 C C . VAL A 1 83 ? 4.635 -2.143 -9.220 1.00 89.44 83 VAL A C 1
ATOM 668 O O . VAL A 1 83 ? 4.085 -1.651 -8.236 1.00 89.44 83 VAL A O 1
ATOM 671 N N . LYS A 1 84 ? 4.568 -3.454 -9.484 1.00 92.00 84 LYS A N 1
ATOM 672 C CA . LYS A 1 84 ? 3.842 -4.422 -8.643 1.00 92.00 84 LYS A CA 1
ATOM 673 C C . LYS A 1 84 ? 4.488 -4.526 -7.269 1.00 92.00 84 LYS A C 1
ATOM 675 O O . LYS A 1 84 ? 3.800 -4.381 -6.258 1.00 92.00 84 LYS A O 1
ATOM 680 N N . TYR A 1 85 ? 5.801 -4.740 -7.250 1.00 91.62 85 TYR A N 1
ATOM 681 C CA . TYR A 1 85 ? 6.569 -4.889 -6.017 1.00 91.62 85 TYR A CA 1
ATOM 682 C C . TYR A 1 85 ? 6.654 -3.571 -5.246 1.00 91.62 85 TYR A C 1
ATOM 684 O O . TYR A 1 85 ? 6.422 -3.555 -4.039 1.00 91.62 85 TYR A O 1
ATOM 692 N N . LEU A 1 86 ? 6.856 -2.449 -5.944 1.00 91.56 86 LEU A N 1
ATOM 693 C CA . LEU A 1 86 ? 6.871 -1.130 -5.316 1.00 91.56 86 LEU A CA 1
ATOM 694 C C . LEU A 1 86 ? 5.508 -0.759 -4.711 1.00 91.56 86 LEU A C 1
ATOM 696 O O . LEU A 1 86 ? 5.440 -0.248 -3.596 1.00 91.56 86 LEU A O 1
ATOM 700 N N . ALA A 1 87 ? 4.402 -1.039 -5.406 1.00 92.88 87 ALA A N 1
ATOM 701 C CA . ALA A 1 87 ? 3.066 -0.776 -4.873 1.00 92.88 87 ALA A CA 1
ATOM 702 C C . ALA A 1 87 ? 2.767 -1.604 -3.618 1.00 92.88 87 ALA A C 1
ATOM 704 O O . ALA A 1 87 ? 2.114 -1.108 -2.700 1.00 92.88 87 ALA A O 1
ATOM 705 N N . MET A 1 88 ? 3.232 -2.854 -3.587 1.00 94.06 88 MET A N 1
ATOM 706 C CA . MET A 1 88 ? 3.102 -3.748 -2.440 1.00 94.06 88 MET A CA 1
ATOM 707 C C . MET A 1 88 ? 3.847 -3.198 -1.217 1.00 94.06 88 MET A C 1
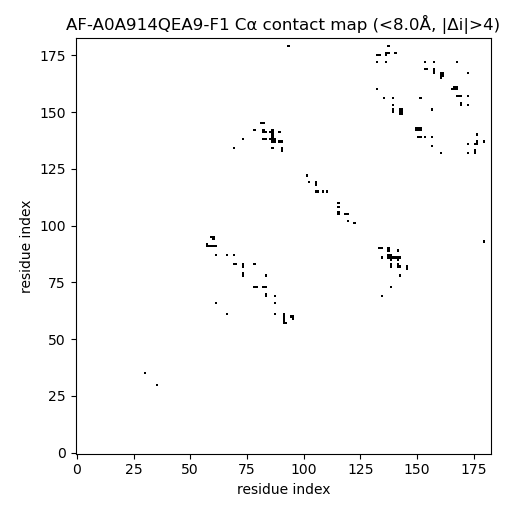ATOM 709 O O . MET A 1 88 ? 3.257 -3.113 -0.141 1.00 94.06 88 MET A O 1
ATOM 713 N N . ASP A 1 89 ? 5.095 -2.760 -1.395 1.00 89.69 89 ASP A N 1
ATOM 714 C CA . ASP A 1 89 ? 5.896 -2.159 -0.322 1.00 89.69 89 ASP A CA 1
ATOM 715 C C . ASP A 1 89 ? 5.271 -0.850 0.199 1.00 89.69 89 ASP A C 1
ATOM 717 O O . ASP A 1 89 ? 5.067 -0.682 1.403 1.00 89.69 89 ASP A O 1
ATOM 721 N N . ILE A 1 90 ? 4.849 0.045 -0.705 1.00 91.56 90 ILE A N 1
ATOM 722 C CA . ILE A 1 90 ? 4.144 1.289 -0.342 1.00 91.56 90 ILE A CA 1
ATOM 723 C C . ILE A 1 90 ? 2.878 0.984 0.467 1.00 91.56 90 ILE A C 1
ATOM 725 O O . ILE A 1 90 ? 2.582 1.661 1.455 1.00 91.56 90 ILE A O 1
ATOM 729 N N . PHE A 1 91 ? 2.110 -0.022 0.047 1.00 93.69 91 PHE A N 1
ATOM 730 C CA . PHE A 1 91 ? 0.876 -0.402 0.718 1.00 93.69 91 PHE A CA 1
ATOM 731 C C . PHE A 1 91 ? 1.126 -0.945 2.132 1.00 93.69 91 PHE A C 1
ATOM 733 O O . PHE A 1 91 ? 0.468 -0.483 3.067 1.00 93.69 91 PHE A O 1
ATOM 740 N N . ASP A 1 92 ? 2.070 -1.874 2.308 1.00 91.75 92 ASP A N 1
ATOM 741 C CA . ASP A 1 92 ? 2.368 -2.474 3.618 1.00 91.75 92 ASP A CA 1
ATOM 742 C C . ASP A 1 92 ? 2.840 -1.419 4.626 1.00 91.75 92 ASP A C 1
ATOM 744 O O . ASP A 1 92 ? 2.295 -1.314 5.731 1.00 91.75 92 ASP A O 1
ATOM 748 N N . ARG A 1 93 ? 3.775 -0.551 4.216 1.00 89.50 93 ARG A N 1
ATOM 749 C CA . ARG A 1 93 ? 4.269 0.547 5.063 1.00 89.50 93 ARG A CA 1
ATOM 750 C C . ARG A 1 93 ? 3.150 1.493 5.470 1.00 89.50 93 ARG A C 1
ATOM 752 O O . ARG A 1 93 ? 3.022 1.835 6.648 1.00 89.50 93 ARG A O 1
ATOM 759 N N . TYR A 1 94 ? 2.315 1.891 4.512 1.00 90.12 94 TYR A N 1
ATOM 760 C CA . TYR A 1 94 ? 1.184 2.766 4.786 1.00 90.12 94 TYR A CA 1
ATOM 761 C C . TYR A 1 94 ? 0.201 2.132 5.773 1.00 90.12 94 TYR A C 1
ATOM 763 O O . TYR A 1 94 ? -0.223 2.786 6.726 1.00 90.12 94 TYR A O 1
ATOM 771 N N . MET A 1 95 ? -0.150 0.859 5.581 1.00 91.00 95 MET A N 1
ATOM 772 C CA . MET A 1 95 ? -1.075 0.156 6.468 1.00 91.00 95 MET A CA 1
ATOM 773 C C . MET A 1 95 ? -0.520 0.024 7.885 1.00 91.00 95 MET A C 1
ATOM 775 O O . MET A 1 95 ? -1.266 0.233 8.843 1.00 91.00 95 MET A O 1
ATOM 779 N N . LYS A 1 96 ? 0.788 -0.215 8.031 1.00 87.75 96 LYS A N 1
ATOM 780 C CA . LYS A 1 96 ? 1.465 -0.244 9.333 1.00 87.75 96 LYS A CA 1
ATOM 781 C C . LYS A 1 96 ? 1.375 1.099 10.054 1.00 87.75 96 LYS A C 1
ATOM 783 O O . LYS A 1 96 ? 0.916 1.145 11.195 1.00 87.75 96 LYS A O 1
ATOM 788 N N . ILE A 1 97 ? 1.745 2.191 9.385 1.00 88.12 97 ILE A N 1
ATOM 789 C CA . ILE A 1 97 ? 1.697 3.546 9.961 1.00 88.12 97 ILE A CA 1
ATOM 790 C C . ILE A 1 97 ? 0.258 3.933 10.311 1.00 88.12 97 ILE A C 1
ATOM 792 O O . ILE A 1 97 ? -0.019 4.415 11.411 1.00 88.12 97 ILE A O 1
ATOM 796 N N . GLN A 1 98 ? -0.678 3.695 9.394 1.00 89.00 98 GLN A N 1
ATOM 797 C CA . GLN A 1 98 ? -2.083 4.031 9.580 1.00 89.00 98 GLN A CA 1
ATOM 798 C C . GLN A 1 98 ? -2.713 3.227 10.723 1.00 89.00 98 GLN A C 1
ATOM 800 O O . GLN A 1 98 ? -3.461 3.791 11.525 1.00 89.00 98 GLN A O 1
ATOM 805 N N . GLY A 1 99 ? -2.424 1.926 10.796 1.00 88.06 99 GLY A N 1
ATOM 806 C CA . GLY A 1 99 ? -2.887 1.041 11.859 1.00 88.06 99 GLY A CA 1
ATOM 807 C C . GLY A 1 99 ? -2.368 1.486 13.222 1.00 88.06 99 GLY A C 1
ATOM 808 O O . GLY A 1 99 ? -3.163 1.664 14.146 1.00 88.06 99 GLY A O 1
ATOM 809 N N . GLN A 1 100 ? -1.067 1.774 13.315 1.00 88.88 100 GLN A N 1
ATOM 810 C CA . GLN A 1 100 ? -0.444 2.277 14.540 1.00 88.88 100 GLN A CA 1
ATOM 811 C C . GLN A 1 100 ? -1.050 3.617 14.978 1.00 88.88 100 GLN A C 1
ATOM 813 O O . GLN A 1 100 ? -1.485 3.756 16.117 1.00 88.88 100 GLN A O 1
ATOM 818 N N . THR A 1 101 ? -1.193 4.568 14.051 1.00 89.62 101 THR A N 1
ATOM 819 C CA . THR A 1 101 ? -1.782 5.892 14.325 1.00 89.62 101 THR A CA 1
ATOM 820 C C . THR A 1 101 ? -3.199 5.781 14.895 1.00 89.62 101 THR A C 1
ATOM 822 O O . THR A 1 101 ? -3.567 6.491 15.831 1.00 89.62 101 THR A O 1
ATOM 825 N N . MET A 1 102 ? -4.017 4.882 14.339 1.00 89.94 102 MET A N 1
ATOM 826 C CA . MET A 1 102 ? -5.385 4.655 14.813 1.00 89.94 102 MET A CA 1
ATOM 827 C C . MET A 1 102 ? -5.415 3.978 16.185 1.00 89.94 102 MET A C 1
ATOM 829 O O . MET A 1 102 ? -6.241 4.337 17.029 1.00 89.94 102 MET A O 1
ATOM 833 N N . TYR A 1 103 ? -4.515 3.021 16.415 1.00 88.75 103 TYR A N 1
ATOM 834 C CA . TYR A 1 103 ? -4.371 2.359 17.706 1.00 88.75 103 TYR A CA 1
ATOM 835 C C . TYR A 1 103 ? -3.970 3.354 18.799 1.00 88.75 103 TYR A C 1
ATOM 837 O O . TYR A 1 103 ? -4.648 3.439 19.825 1.00 88.75 103 TYR A O 1
ATOM 845 N N . ASP A 1 104 ? -2.947 4.171 18.549 1.00 91.06 104 ASP A N 1
ATOM 846 C CA . ASP A 1 104 ? -2.460 5.181 19.492 1.00 91.06 104 ASP A CA 1
ATOM 847 C C . ASP A 1 104 ? -3.549 6.212 19.814 1.00 91.06 104 ASP A C 1
ATOM 849 O O . ASP A 1 104 ? -3.779 6.547 20.980 1.00 91.06 104 ASP A O 1
ATOM 853 N N . ALA A 1 105 ? -4.310 6.641 18.801 1.00 89.56 105 ALA A N 1
ATOM 854 C CA . ALA A 1 105 ? -5.445 7.540 18.989 1.00 89.56 105 ALA A CA 1
ATOM 855 C C . ALA A 1 105 ? -6.516 6.953 19.927 1.00 89.56 105 ALA A C 1
ATOM 857 O O . ALA A 1 105 ? -7.095 7.684 20.731 1.00 89.56 105 ALA A O 1
ATOM 858 N N . ILE A 1 106 ? -6.778 5.642 19.865 1.00 91.00 106 ILE A N 1
ATOM 859 C CA . ILE A 1 106 ? -7.717 4.967 20.776 1.00 91.00 106 ILE A CA 1
ATOM 860 C C . ILE A 1 106 ? -7.096 4.736 22.157 1.00 91.00 106 ILE A C 1
ATOM 862 O O . ILE A 1 106 ? -7.793 4.847 23.174 1.00 91.00 106 ILE A O 1
ATOM 866 N N . ALA A 1 107 ? -5.804 4.416 22.216 1.00 89.19 107 ALA A N 1
ATOM 867 C CA . ALA A 1 107 ? -5.095 4.128 23.455 1.00 89.19 107 ALA A CA 1
ATOM 868 C C . ALA A 1 107 ? -5.174 5.314 24.428 1.00 89.19 107 ALA A C 1
ATOM 870 O O . ALA A 1 107 ? -5.502 5.112 25.601 1.00 89.19 107 ALA A O 1
ATOM 871 N N . VAL A 1 108 ? -5.011 6.539 23.917 1.00 92.12 108 VAL A N 1
ATOM 872 C CA . VAL A 1 108 ? -5.043 7.795 24.692 1.00 92.12 108 VAL A CA 1
ATOM 873 C C . VAL A 1 108 ? -6.452 8.174 25.184 1.00 92.12 108 VAL A C 1
ATOM 875 O O . VAL A 1 108 ? -6.595 8.958 26.123 1.00 92.12 108 VAL A O 1
ATOM 878 N N . LEU A 1 109 ? -7.525 7.603 24.622 1.00 91.12 109 LEU A N 1
ATOM 879 C CA . LEU A 1 109 ? -8.886 7.912 25.072 1.00 91.12 109 LEU A CA 1
ATOM 880 C C . LEU A 1 109 ? -9.108 7.459 26.521 1.00 91.12 109 LEU A C 1
ATOM 882 O O . LEU A 1 109 ? -8.958 6.282 26.852 1.00 91.12 109 LEU A O 1
ATOM 886 N N . ASN A 1 110 ? -9.590 8.361 27.378 1.00 90.25 110 ASN A N 1
ATOM 887 C CA . ASN A 1 110 ? -10.032 8.004 28.727 1.00 90.25 110 ASN A CA 1
ATOM 888 C C . ASN A 1 110 ? -11.454 7.405 28.696 1.00 90.25 110 ASN A C 1
ATOM 890 O O . ASN A 1 110 ? -12.448 8.053 29.034 1.00 90.25 110 ASN A O 1
ATOM 894 N N . ARG A 1 111 ? -11.567 6.181 28.172 1.00 90.00 111 ARG A N 1
ATOM 895 C CA . ARG A 1 111 ? -12.819 5.422 28.009 1.00 90.00 111 ARG A CA 1
ATOM 896 C C . ARG A 1 111 ? -12.622 3.974 28.450 1.00 90.00 111 ARG A C 1
ATOM 898 O O . ARG A 1 111 ? -11.505 3.468 28.433 1.00 90.00 111 ARG A O 1
ATOM 905 N N . SER A 1 112 ? -13.721 3.299 28.794 1.00 92.88 112 SER A N 1
ATOM 906 C CA . SER A 1 112 ? -13.688 1.871 29.134 1.00 92.88 112 SER A CA 1
ATOM 907 C C . SER A 1 112 ? -13.172 1.025 27.963 1.00 92.88 112 SER A C 1
ATOM 909 O O . SER A 1 112 ? -13.411 1.361 26.798 1.00 92.88 112 SER A O 1
ATOM 911 N N . ASN A 1 113 ? -12.535 -0.109 28.263 1.00 90.75 113 ASN A N 1
ATOM 912 C CA . ASN A 1 113 ? -12.033 -1.033 27.239 1.00 90.75 113 ASN A CA 1
ATOM 913 C C . ASN A 1 113 ? -13.146 -1.532 26.302 1.00 90.75 113 ASN A C 1
ATOM 915 O O . ASN A 1 113 ? -12.931 -1.627 25.099 1.00 90.75 113 ASN A O 1
ATOM 919 N N . SER A 1 114 ? -14.364 -1.749 26.815 1.00 91.81 114 SER A N 1
ATOM 920 C CA . SER A 1 114 ? -15.520 -2.122 25.984 1.00 91.81 114 SER A CA 1
ATOM 921 C C . SER A 1 114 ? -15.879 -1.031 24.967 1.00 91.81 114 SER A C 1
ATOM 923 O O . SER A 1 114 ? -16.185 -1.317 23.811 1.00 91.81 114 SER A O 1
ATOM 925 N N . THR A 1 115 ? -15.807 0.242 25.366 1.00 91.19 115 THR A N 1
ATOM 926 C CA . THR A 1 115 ? -16.042 1.366 24.450 1.00 91.19 115 THR A CA 1
ATOM 927 C C . THR A 1 115 ? -14.926 1.486 23.416 1.00 91.19 115 THR A C 1
ATOM 929 O O . THR A 1 115 ? -15.224 1.689 22.242 1.00 91.19 115 THR A O 1
ATOM 932 N N . LYS A 1 116 ? -13.659 1.335 23.829 1.00 90.62 116 LYS A N 1
ATOM 933 C CA . LYS A 1 116 ? -12.502 1.348 22.918 1.00 90.62 116 LYS A CA 1
ATOM 934 C C . LYS A 1 116 ? -12.608 0.248 21.864 1.00 90.62 116 LYS A C 1
ATOM 936 O O . LYS A 1 116 ? -12.435 0.537 20.686 1.00 90.62 116 LYS A O 1
ATOM 941 N N . PHE A 1 117 ? -12.996 -0.961 22.269 1.00 91.00 117 PHE A N 1
ATOM 942 C CA . PHE A 1 117 ? -13.213 -2.086 21.361 1.00 91.00 117 PHE A CA 1
ATOM 943 C C . PHE A 1 117 ? -14.281 -1.780 20.299 1.00 91.00 117 PHE A C 1
ATOM 945 O O . PHE A 1 117 ? -14.024 -1.912 19.110 1.00 91.00 117 PHE A O 1
ATOM 952 N N . LYS A 1 118 ? -15.438 -1.234 20.698 1.00 92.88 118 LYS A N 1
ATOM 953 C CA . LYS A 1 118 ? -16.492 -0.831 19.743 1.00 92.88 118 LYS A CA 1
ATOM 954 C C . LYS A 1 118 ? -16.047 0.263 18.768 1.00 92.88 118 LYS A C 1
ATOM 956 O O . LYS A 1 118 ? -16.574 0.364 17.662 1.00 92.88 118 LYS A O 1
ATOM 961 N N . ILE A 1 119 ? -15.143 1.147 19.193 1.00 91.12 119 ILE A N 1
ATOM 962 C CA . ILE A 1 119 ? -14.558 2.165 18.310 1.00 91.12 119 ILE A CA 1
ATOM 963 C C . ILE A 1 119 ? -13.590 1.496 17.334 1.00 91.12 119 ILE A C 1
ATOM 965 O O . ILE A 1 119 ? -13.665 1.782 16.140 1.00 91.12 119 ILE A O 1
ATOM 969 N N . TRP A 1 120 ? -12.745 0.583 17.819 1.00 92.75 120 TRP A N 1
ATOM 970 C CA . TRP A 1 120 ? -11.833 -0.194 16.986 1.00 92.75 120 TRP A CA 1
ATOM 971 C C . TRP A 1 120 ? -12.579 -0.961 15.889 1.00 92.75 120 TRP A C 1
ATOM 973 O O . TRP A 1 120 ? -12.263 -0.771 14.721 1.00 92.75 120 TRP A O 1
ATOM 983 N N . GLU A 1 121 ? -13.652 -1.686 16.222 1.00 93.00 121 GLU A N 1
ATOM 984 C CA . GLU A 1 121 ? -14.477 -2.401 15.231 1.00 93.00 121 GLU A CA 1
ATOM 985 C C . GLU A 1 121 ? -15.009 -1.472 14.126 1.00 93.00 121 GLU A C 1
ATOM 987 O O . GLU A 1 121 ? -15.036 -1.823 12.946 1.00 93.00 121 GLU A O 1
ATOM 992 N N . LYS A 1 122 ? -15.414 -0.244 14.480 1.00 91.44 122 LYS A N 1
ATOM 993 C CA . LYS A 1 122 ? -15.874 0.747 13.494 1.00 91.44 122 LYS A CA 1
ATOM 994 C C . LYS A 1 122 ? -14.743 1.245 12.598 1.00 91.44 122 LYS A C 1
ATOM 996 O O . LYS A 1 122 ? -14.978 1.474 11.409 1.00 91.44 122 LYS A O 1
ATOM 1001 N N . ILE A 1 123 ? -13.553 1.457 13.160 1.00 89.50 123 ILE A N 1
ATOM 1002 C CA . ILE A 1 123 ? -12.364 1.873 12.409 1.00 89.50 123 ILE A CA 1
ATOM 1003 C C . ILE A 1 123 ? -11.942 0.758 11.459 1.00 89.50 123 ILE A C 1
ATOM 1005 O O . ILE A 1 123 ? -11.784 1.019 10.270 1.00 89.50 123 ILE A O 1
ATOM 1009 N N . GLU A 1 124 ? -11.855 -0.473 11.950 1.00 87.81 124 GLU A N 1
ATOM 1010 C CA . GLU A 1 124 ? -11.523 -1.659 11.167 1.00 87.81 124 GLU A CA 1
ATOM 1011 C C . GLU A 1 124 ? -12.506 -1.843 10.005 1.00 87.81 124 GLU A C 1
ATOM 1013 O O . GLU A 1 124 ? -12.099 -1.864 8.846 1.00 87.81 124 GLU A O 1
ATOM 1018 N N . ALA A 1 125 ? -13.816 -1.810 10.269 1.00 89.62 125 ALA A N 1
ATOM 1019 C CA . ALA A 1 125 ? -14.833 -1.882 9.219 1.00 89.62 125 ALA A CA 1
ATOM 1020 C C . ALA A 1 125 ? -14.746 -0.721 8.207 1.00 89.62 125 ALA A C 1
ATOM 1022 O O . ALA A 1 125 ? -15.131 -0.855 7.042 1.00 89.62 125 ALA A O 1
ATOM 1023 N N . SER A 1 126 ? -14.287 0.459 8.628 1.00 88.69 126 SER A N 1
ATOM 1024 C CA . SER A 1 126 ? -14.040 1.591 7.727 1.00 88.69 126 SER A CA 1
ATOM 1025 C C . SER A 1 126 ? -12.798 1.371 6.857 1.00 88.69 126 SER A C 1
ATOM 1027 O O . SER A 1 126 ? -12.861 1.605 5.649 1.00 88.69 126 SER A O 1
ATOM 1029 N N . LEU A 1 127 ? -11.700 0.881 7.443 1.00 86.88 127 LEU A N 1
ATOM 1030 C CA . LEU A 1 127 ? -10.470 0.537 6.728 1.00 86.88 127 LEU A CA 1
ATOM 1031 C C . LEU A 1 127 ? -10.723 -0.557 5.692 1.00 86.88 127 LEU A C 1
ATOM 1033 O O . LEU A 1 127 ? -10.378 -0.364 4.528 1.00 86.88 127 LEU A O 1
ATOM 1037 N N . SER A 1 128 ? -11.408 -1.636 6.075 1.00 87.12 128 SER A N 1
ATOM 1038 C CA . SER A 1 128 ? -11.740 -2.749 5.180 1.00 87.12 128 SER A CA 1
ATOM 1039 C C . SER A 1 128 ? -12.576 -2.291 3.983 1.00 87.12 128 SER A C 1
ATOM 1041 O O . SER A 1 128 ? -12.294 -2.662 2.847 1.00 87.12 128 SER A O 1
ATOM 1043 N N . ARG A 1 129 ? -13.545 -1.387 4.191 1.00 87.44 129 ARG A N 1
ATOM 1044 C CA . ARG A 1 129 ? -14.340 -0.797 3.094 1.00 87.44 129 ARG A CA 1
ATOM 1045 C C . ARG A 1 129 ? -13.531 0.082 2.142 1.00 87.44 129 ARG A C 1
ATOM 1047 O O . ARG A 1 129 ? -13.971 0.316 1.022 1.00 87.44 129 ARG A O 1
ATOM 1054 N N . GLN A 1 130 ? -12.391 0.607 2.580 1.00 88.12 130 GLN A N 1
ATOM 1055 C CA . GLN A 1 130 ? -11.521 1.474 1.780 1.00 88.12 130 GLN A CA 1
ATOM 1056 C C . GLN A 1 130 ? -10.274 0.747 1.271 1.00 88.12 130 GLN A C 1
ATOM 1058 O O . GLN A 1 130 ? -9.412 1.380 0.661 1.00 88.12 130 GLN A O 1
ATOM 1063 N N . LEU A 1 131 ? -10.162 -0.560 1.514 1.00 88.31 131 LEU A N 1
ATOM 1064 C CA . LEU A 1 131 ? -8.969 -1.341 1.213 1.00 88.31 131 LEU A CA 1
ATOM 1065 C C . LEU A 1 131 ? -8.609 -1.268 -0.274 1.00 88.31 131 LEU A C 1
ATOM 1067 O O . LEU A 1 131 ? -7.488 -0.902 -0.619 1.00 88.31 131 LEU A O 1
ATOM 1071 N N . THR A 1 132 ? -9.588 -1.488 -1.155 1.00 89.00 132 THR A N 1
ATOM 1072 C CA . THR A 1 132 ? -9.401 -1.386 -2.610 1.00 89.00 132 THR A CA 1
ATOM 1073 C C . THR A 1 132 ? -8.917 -0.002 -3.031 1.00 89.00 132 THR A C 1
ATOM 1075 O O . THR A 1 132 ? -8.001 0.113 -3.840 1.00 89.00 132 THR A O 1
ATOM 1078 N N . LEU A 1 133 ? -9.488 1.064 -2.460 1.00 87.94 133 LEU A N 1
ATOM 1079 C CA . LEU A 1 133 ? -9.067 2.430 -2.771 1.00 87.94 133 LEU A CA 1
ATOM 1080 C C . LEU A 1 133 ? -7.599 2.662 -2.385 1.00 87.94 133 LEU A C 1
ATOM 1082 O O . LEU A 1 133 ? -6.849 3.266 -3.152 1.00 87.94 133 LEU A O 1
ATOM 1086 N N . ARG A 1 134 ? -7.183 2.168 -1.215 1.00 90.94 134 ARG A N 1
ATOM 1087 C CA . ARG A 1 134 ? -5.808 2.296 -0.705 1.00 90.94 134 ARG A CA 1
ATOM 1088 C C . ARG A 1 134 ? -4.824 1.519 -1.574 1.00 90.94 134 ARG A C 1
ATOM 1090 O O . ARG A 1 134 ? -3.801 2.075 -1.956 1.00 90.94 134 ARG A O 1
ATOM 1097 N N . ILE A 1 135 ? -5.188 0.304 -1.977 1.00 91.81 135 ILE A N 1
ATOM 1098 C CA . ILE A 1 135 ? -4.430 -0.515 -2.932 1.00 91.81 135 ILE A CA 1
ATOM 1099 C C . ILE A 1 135 ? -4.242 0.228 -4.261 1.00 91.81 135 ILE A C 1
ATOM 1101 O O . ILE A 1 135 ? -3.116 0.431 -4.709 1.00 91.81 135 ILE A O 1
ATOM 1105 N N . CYS A 1 136 ? -5.325 0.716 -4.869 1.00 88.06 136 CYS A N 1
ATOM 1106 C CA . CYS A 1 136 ? -5.237 1.474 -6.117 1.00 88.06 136 CYS A CA 1
ATOM 1107 C C . CYS A 1 136 ? -4.440 2.777 -5.956 1.00 88.06 136 CYS A C 1
ATOM 1109 O O . CYS A 1 136 ? -3.825 3.248 -6.911 1.00 88.06 136 CYS A O 1
ATOM 1111 N N . THR A 1 137 ? -4.445 3.384 -4.768 1.00 90.88 137 THR A N 1
ATOM 1112 C CA . THR A 1 137 ? -3.630 4.572 -4.468 1.00 90.88 137 THR A CA 1
ATOM 1113 C C . THR A 1 137 ? -2.144 4.225 -4.431 1.00 90.88 137 THR A C 1
ATOM 1115 O O . THR A 1 137 ? -1.360 4.896 -5.096 1.00 90.88 137 THR A O 1
ATOM 1118 N N . ALA A 1 138 ? -1.760 3.148 -3.743 1.00 93.06 138 ALA A N 1
ATOM 1119 C CA . ALA A 1 138 ? -0.377 2.679 -3.719 1.00 93.06 138 ALA A CA 1
ATOM 1120 C C . ALA A 1 138 ? 0.136 2.363 -5.135 1.00 93.06 138 ALA A C 1
ATOM 1122 O O . ALA A 1 138 ? 1.218 2.800 -5.515 1.00 93.06 138 ALA A O 1
ATOM 1123 N N . ILE A 1 139 ? -0.691 1.713 -5.962 1.00 91.06 139 ILE A N 1
ATOM 1124 C CA . ILE A 1 139 ? -0.363 1.395 -7.361 1.00 91.06 139 ILE A CA 1
ATOM 1125 C C . ILE A 1 139 ? -0.172 2.659 -8.204 1.00 91.06 139 ILE A C 1
ATOM 1127 O O . ILE A 1 139 ? 0.756 2.729 -9.008 1.00 91.06 139 ILE A O 1
ATOM 1131 N N . GLN A 1 140 ? -1.004 3.686 -8.014 1.00 86.81 140 GLN A N 1
ATOM 1132 C CA . GLN A 1 140 ? -0.822 4.975 -8.693 1.00 86.81 140 GLN A CA 1
ATOM 1133 C C . GLN A 1 140 ? 0.497 5.646 -8.328 1.00 86.81 140 GLN A C 1
ATOM 1135 O O . GLN A 1 140 ? 1.164 6.188 -9.205 1.00 86.81 140 GLN A O 1
ATOM 1140 N N . ILE A 1 141 ? 0.853 5.639 -7.044 1.00 87.56 141 ILE A N 1
ATOM 1141 C CA . ILE A 1 141 ? 2.092 6.251 -6.560 1.00 87.56 141 ILE A CA 1
ATOM 1142 C C . ILE A 1 141 ? 3.291 5.480 -7.109 1.00 87.56 141 ILE A C 1
ATOM 1144 O O . ILE A 1 141 ? 4.168 6.093 -7.708 1.00 87.56 141 ILE A O 1
ATOM 1148 N N . ALA A 1 142 ? 3.280 4.149 -7.020 1.00 89.75 142 ALA A N 1
ATOM 1149 C CA . ALA A 1 142 ? 4.313 3.303 -7.609 1.00 89.75 142 ALA A CA 1
ATOM 1150 C C . ALA A 1 142 ? 4.465 3.545 -9.120 1.00 89.75 142 ALA A C 1
ATOM 1152 O O . ALA A 1 142 ? 5.576 3.707 -9.615 1.00 89.75 142 ALA A O 1
ATOM 1153 N N . SER A 1 143 ? 3.348 3.656 -9.847 1.00 86.31 143 SER A N 1
ATOM 1154 C CA . SER A 1 143 ? 3.358 3.944 -11.288 1.00 86.31 143 SER A CA 1
ATOM 1155 C C . SER A 1 143 ? 3.982 5.308 -11.601 1.00 86.31 143 SER A C 1
ATOM 1157 O O . SER A 1 143 ? 4.676 5.449 -12.603 1.00 86.31 143 SER A O 1
ATOM 1159 N N . LYS A 1 144 ? 3.744 6.313 -10.748 1.00 84.31 144 LYS A N 1
ATOM 1160 C CA . LYS A 1 144 ? 4.336 7.654 -10.870 1.00 84.31 144 LYS A CA 1
ATOM 1161 C C . LYS A 1 144 ? 5.832 7.664 -10.581 1.00 84.31 144 LYS A C 1
ATOM 1163 O O . LYS A 1 144 ? 6.563 8.339 -11.293 1.00 84.31 144 LYS A O 1
ATOM 1168 N N . ILE A 1 145 ? 6.267 6.934 -9.554 1.00 83.69 145 ILE A N 1
ATOM 1169 C CA . ILE A 1 145 ? 7.683 6.817 -9.182 1.00 83.69 145 ILE A CA 1
ATOM 1170 C C . ILE A 1 145 ? 8.457 6.107 -10.294 1.00 83.69 145 ILE A C 1
ATOM 1172 O O . ILE A 1 145 ? 9.507 6.580 -10.712 1.00 83.69 145 ILE A O 1
ATOM 1176 N N . HIS A 1 146 ? 7.914 5.000 -10.802 1.00 79.50 146 HIS A N 1
ATOM 1177 C CA . HIS A 1 146 ? 8.571 4.200 -11.830 1.00 79.50 146 HIS A CA 1
ATOM 1178 C C . HIS A 1 146 ? 8.577 4.882 -13.207 1.00 79.50 146 HIS A C 1
ATOM 1180 O O . HIS A 1 146 ? 9.538 4.756 -13.958 1.00 79.50 146 HIS A O 1
ATOM 1186 N N . SER A 1 147 ? 7.515 5.613 -13.561 1.00 64.94 147 SER A N 1
ATOM 1187 C CA . SER A 1 147 ? 7.381 6.227 -14.882 1.00 64.94 147 SER A CA 1
ATOM 1188 C C . SER A 1 147 ? 7.149 7.732 -14.776 1.00 64.94 147 SER A C 1
ATOM 11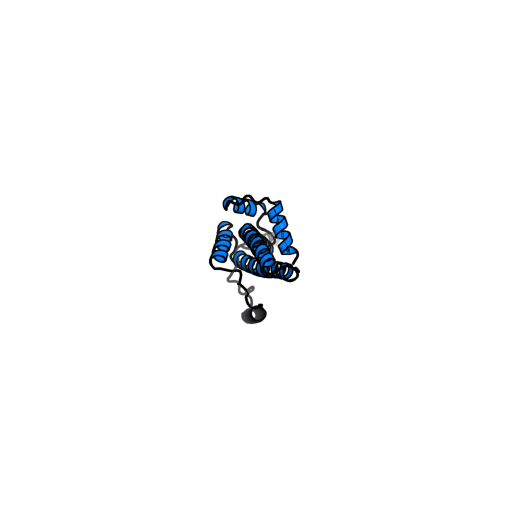90 O O . SER A 1 147 ? 6.017 8.219 -14.836 1.00 64.94 147 SER A O 1
ATOM 1192 N N . PHE A 1 148 ? 8.249 8.484 -14.676 1.00 53.22 148 PHE A N 1
ATOM 1193 C CA . PHE A 1 148 ? 8.251 9.953 -14.622 1.00 53.22 148 PHE A CA 1
ATOM 1194 C C . PHE A 1 148 ? 7.541 10.599 -15.838 1.00 53.22 148 PHE A C 1
ATOM 1196 O O . PHE A 1 148 ? 7.054 11.724 -15.748 1.00 53.22 148 PHE A O 1
ATOM 1203 N N . HIS A 1 149 ? 7.419 9.867 -16.960 1.00 47.53 149 HIS A N 1
ATOM 1204 C CA . HIS A 1 149 ? 6.796 10.326 -18.212 1.00 47.53 149 HIS A CA 1
ATOM 1205 C C . HIS A 1 149 ? 5.476 9.620 -18.592 1.00 47.53 149 HIS A C 1
ATOM 1207 O O . HIS A 1 149 ? 4.734 10.151 -19.419 1.00 47.53 149 HIS A O 1
ATOM 1213 N N . HIS A 1 150 ? 5.135 8.468 -17.993 1.00 51.50 150 HIS A N 1
ATOM 1214 C CA . HIS A 1 150 ? 3.903 7.713 -18.286 1.00 51.50 150 HIS A CA 1
ATOM 1215 C C . HIS A 1 150 ? 3.158 7.308 -17.003 1.00 51.50 150 HIS A C 1
ATOM 1217 O O . HIS A 1 150 ? 2.787 6.154 -16.789 1.00 51.50 150 HIS A O 1
ATOM 1223 N N . SER A 1 151 ? 2.943 8.281 -16.114 1.00 57.25 151 SER A N 1
ATOM 1224 C CA . SER A 1 151 ? 2.130 8.103 -14.908 1.00 57.25 151 SER A CA 1
ATOM 1225 C C . SER A 1 151 ? 0.741 7.560 -15.260 1.00 57.25 151 SER A C 1
ATOM 1227 O O . SER A 1 151 ? 0.025 8.155 -16.067 1.00 57.25 151 SER A O 1
ATOM 1229 N N . LEU A 1 152 ? 0.305 6.505 -14.562 1.00 62.25 152 LEU A N 1
ATOM 1230 C CA . LEU A 1 152 ? -1.064 5.995 -14.633 1.00 62.25 152 LEU A CA 1
ATOM 1231 C C . LEU A 1 152 ? -2.057 7.144 -14.380 1.00 62.25 152 LEU A C 1
ATOM 1233 O O . LEU A 1 152 ? -2.108 7.714 -13.286 1.00 62.25 152 LEU A O 1
ATOM 1237 N N . ALA A 1 153 ? -2.822 7.515 -15.408 1.00 67.75 153 ALA A N 1
ATOM 1238 C CA . ALA A 1 153 ? -3.768 8.617 -15.318 1.00 67.75 153 ALA A C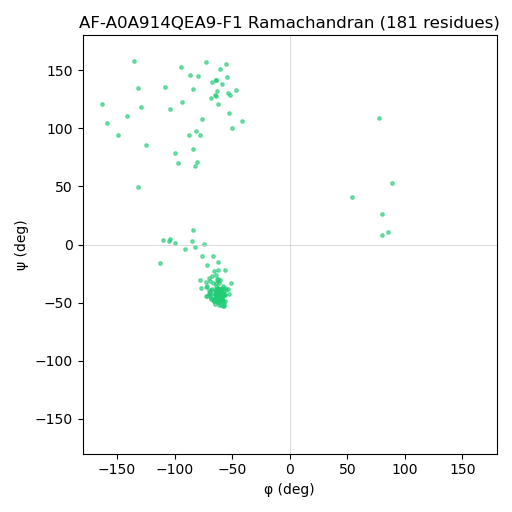A 1
ATOM 1239 C C . ALA A 1 153 ? -4.876 8.295 -14.303 1.00 67.75 153 ALA A C 1
ATOM 1241 O O . ALA A 1 153 ? -5.390 7.175 -14.261 1.00 67.75 153 ALA A O 1
ATOM 1242 N N . LEU A 1 154 ? -5.302 9.304 -13.535 1.00 66.62 154 LEU A N 1
ATOM 1243 C CA . LEU A 1 154 ? -6.396 9.207 -12.555 1.00 66.62 154 LEU A CA 1
ATOM 1244 C C . LEU A 1 154 ? -7.673 8.594 -13.164 1.00 66.62 154 LEU A C 1
ATOM 1246 O O . LEU A 1 154 ? -8.403 7.848 -12.511 1.00 66.62 154 LEU A O 1
ATOM 1250 N N . HIS A 1 155 ? -7.900 8.869 -14.449 1.00 68.12 155 HIS A N 1
ATOM 1251 C CA . HIS A 1 155 ? -8.978 8.294 -15.240 1.00 68.12 155 HIS A CA 1
ATOM 1252 C C . HIS A 1 155 ? -8.923 6.758 -15.308 1.00 68.12 155 HIS A C 1
ATOM 1254 O O . HIS A 1 155 ? -9.934 6.107 -15.056 1.00 68.12 155 HIS A O 1
ATOM 1260 N N . ASN A 1 156 ? -7.752 6.166 -15.563 1.00 70.06 156 ASN A N 1
ATOM 1261 C CA . ASN A 1 156 ? -7.594 4.711 -15.681 1.00 70.06 156 ASN A CA 1
ATOM 1262 C C . ASN A 1 156 ? -7.907 4.008 -14.354 1.00 70.06 156 ASN A C 1
ATOM 1264 O O . ASN A 1 156 ? -8.517 2.941 -14.324 1.00 70.06 156 ASN A O 1
ATOM 1268 N N . VAL A 1 157 ? -7.555 4.652 -13.243 1.00 69.19 157 VAL A N 1
ATOM 1269 C CA . VAL A 1 157 ? -7.834 4.168 -11.887 1.00 69.19 157 VAL A CA 1
ATOM 1270 C C . VAL A 1 157 ? -9.326 4.223 -11.595 1.00 69.19 157 VAL A C 1
ATOM 1272 O O . VAL A 1 157 ? -9.887 3.273 -11.058 1.00 69.19 157 VAL A O 1
ATOM 1275 N N . LYS A 1 158 ? -9.990 5.321 -11.963 1.00 71.56 158 LYS A N 1
ATOM 1276 C CA . LYS A 1 158 ? -11.440 5.460 -11.817 1.00 71.56 158 LYS A CA 1
ATOM 1277 C C . LYS A 1 158 ? -12.181 4.397 -12.626 1.00 71.56 158 LYS A C 1
ATOM 1279 O O . LYS A 1 158 ? -13.057 3.739 -12.074 1.00 71.56 158 LYS A O 1
ATOM 1284 N N . VAL A 1 159 ? -11.812 4.205 -13.895 1.00 71.25 159 VAL A N 1
ATOM 1285 C CA . VAL A 1 159 ? -12.402 3.181 -14.775 1.00 71.25 159 VAL A CA 1
ATOM 1286 C C . VAL A 1 159 ? -12.213 1.787 -14.180 1.00 71.25 159 VAL A C 1
ATOM 1288 O O . VAL A 1 159 ? -13.150 0.995 -14.149 1.00 71.25 159 VAL A O 1
ATOM 1291 N N . MET A 1 160 ? -11.038 1.502 -13.625 1.00 71.25 160 MET A N 1
ATOM 1292 C CA . MET A 1 160 ? -10.788 0.248 -12.926 1.00 71.25 160 MET A CA 1
ATOM 1293 C C . MET A 1 160 ? -11.638 0.086 -11.660 1.00 71.25 160 MET A C 1
ATOM 1295 O O . MET A 1 160 ? -12.233 -0.968 -11.460 1.00 71.25 160 MET A O 1
ATOM 1299 N N . LEU A 1 161 ? -11.709 1.102 -10.801 1.00 69.69 161 LEU A N 1
ATOM 1300 C CA . LEU A 1 161 ? -12.517 1.050 -9.580 1.00 69.69 161 LEU A CA 1
ATOM 1301 C C . LEU A 1 161 ? -13.999 0.830 -9.908 1.00 69.69 161 LEU A C 1
ATOM 1303 O O . LEU A 1 161 ? -14.661 0.036 -9.243 1.00 69.69 161 LEU A O 1
ATOM 1307 N N . GLN A 1 162 ? -14.487 1.459 -10.979 1.00 75.44 162 GLN A N 1
ATOM 1308 C CA . GLN A 1 162 ? -15.828 1.234 -11.514 1.00 75.44 162 GLN A CA 1
ATOM 1309 C C . GLN A 1 162 ? -16.001 -0.195 -12.047 1.00 75.44 162 GLN A C 1
ATOM 1311 O O . GLN A 1 162 ? -17.008 -0.830 -11.745 1.00 75.44 162 GLN A O 1
ATOM 1316 N N . ALA A 1 163 ? -15.013 -0.731 -12.772 1.00 69.56 163 ALA A N 1
ATOM 1317 C CA . ALA A 1 163 ? -15.020 -2.115 -13.251 1.00 69.56 163 ALA A CA 1
ATOM 1318 C C . ALA A 1 163 ? -14.994 -3.148 -12.108 1.00 69.56 163 ALA A C 1
ATOM 1320 O O . ALA A 1 163 ? -15.504 -4.253 -12.263 1.00 69.56 163 ALA A O 1
ATOM 1321 N N . LEU A 1 164 ? -14.444 -2.781 -10.948 1.00 67.62 164 LEU A N 1
ATOM 1322 C CA . LEU A 1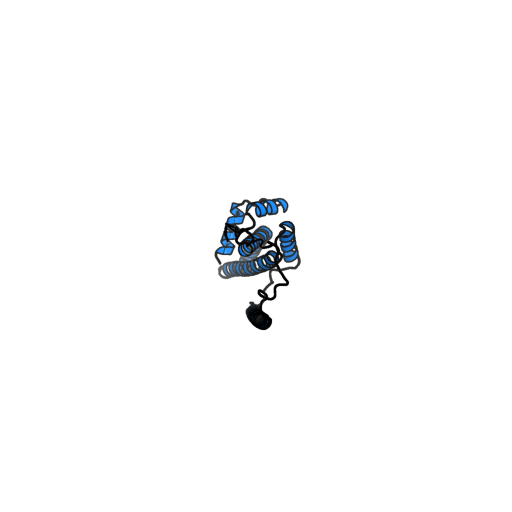 164 ? -14.443 -3.583 -9.721 1.00 67.62 164 LEU A CA 1
ATOM 1323 C C . LEU A 1 164 ? -15.731 -3.417 -8.888 1.00 67.62 164 LEU A C 1
ATOM 1325 O O . LEU A 1 164 ? -15.833 -3.986 -7.805 1.00 67.62 164 LEU A O 1
ATOM 1329 N N . GLY A 1 165 ? -16.715 -2.650 -9.374 1.00 69.44 165 GLY A N 1
ATOM 1330 C CA . GLY A 1 165 ? -18.009 -2.452 -8.713 1.00 69.44 165 GLY A CA 1
ATOM 1331 C C . GLY A 1 165 ? -18.025 -1.348 -7.652 1.00 69.44 165 GLY A C 1
ATOM 1332 O O . GLY A 1 165 ? -19.007 -1.220 -6.921 1.00 69.44 165 GLY A O 1
ATOM 1333 N N . PHE A 1 166 ? -16.974 -0.527 -7.563 1.00 67.94 166 PHE A N 1
ATOM 1334 C CA . PHE A 1 166 ? -16.882 0.551 -6.582 1.00 67.94 166 PHE A CA 1
ATOM 1335 C C . PHE A 1 166 ? -17.140 1.932 -7.217 1.00 67.94 166 PHE A C 1
ATOM 1337 O O . PHE A 1 166 ? -16.347 2.398 -8.041 1.00 67.94 166 PHE A O 1
ATOM 1344 N N . PRO A 1 167 ? -18.201 2.658 -6.811 1.00 66.88 167 PRO A N 1
ATOM 1345 C CA . PRO A 1 167 ? -18.512 3.983 -7.342 1.00 66.88 167 PRO A CA 1
ATOM 1346 C C . PRO A 1 167 ? -17.681 5.076 -6.643 1.00 66.88 167 PRO A C 1
ATOM 1348 O O . PRO A 1 167 ? -18.208 5.899 -5.894 1.00 66.88 167 PRO A O 1
ATOM 1351 N N . TYR A 1 168 ? -16.363 5.095 -6.860 1.00 62.94 168 TYR A N 1
ATOM 1352 C CA . TYR A 1 168 ? -15.496 6.164 -6.346 1.00 62.94 168 TYR A CA 1
ATOM 1353 C C . TYR A 1 168 ? -15.419 7.362 -7.306 1.00 62.94 168 TYR A C 1
ATOM 1355 O O . TYR A 1 168 ? -15.433 7.218 -8.528 1.00 62.94 168 TYR A O 1
ATOM 1363 N N . THR A 1 169 ? -15.313 8.570 -6.740 1.00 68.56 169 THR A N 1
ATOM 1364 C CA . THR A 1 169 ? -15.102 9.816 -7.495 1.00 68.56 169 THR A CA 1
ATOM 1365 C C . THR A 1 169 ? -13.616 10.166 -7.566 1.00 68.56 169 THR A C 1
ATOM 1367 O O . THR A 1 169 ? -12.852 9.840 -6.660 1.00 68.56 169 THR A O 1
ATOM 1370 N N . GLU A 1 170 ? -13.204 10.888 -8.608 1.00 62.06 170 GLU A N 1
ATOM 1371 C CA . GLU A 1 170 ? -11.814 11.345 -8.792 1.00 62.06 170 GLU A CA 1
ATOM 1372 C C . GLU A 1 170 ? -11.284 12.118 -7.574 1.00 62.06 170 GLU A C 1
ATOM 1374 O O . GLU A 1 170 ? -10.171 11.870 -7.117 1.00 62.06 170 GLU A O 1
ATOM 1379 N N . LYS A 1 171 ? -12.132 12.947 -6.948 1.00 62.53 171 LYS A N 1
ATOM 1380 C CA . LYS A 1 171 ? -11.802 13.679 -5.713 1.00 62.53 171 LYS A CA 1
ATOM 1381 C C . LYS A 1 171 ? -11.479 12.763 -4.526 1.00 62.53 171 LYS A C 1
ATOM 1383 O O . LYS A 1 171 ? -10.662 13.125 -3.683 1.00 62.53 171 LYS A O 1
ATOM 1388 N N . ALA A 1 172 ? -12.118 11.595 -4.427 1.00 61.25 172 ALA A N 1
ATOM 1389 C CA . ALA A 1 172 ? -11.836 10.630 -3.363 1.00 61.25 172 ALA A CA 1
ATOM 1390 C C . ALA A 1 172 ? -10.479 9.941 -3.576 1.00 61.25 172 ALA A C 1
ATOM 1392 O O . ALA A 1 172 ? -9.745 9.723 -2.613 1.00 61.25 172 ALA A O 1
ATOM 1393 N N . ILE A 1 173 ? -10.131 9.665 -4.836 1.00 64.19 173 ILE A N 1
ATOM 1394 C CA . ILE A 1 173 ? -8.846 9.075 -5.224 1.00 64.19 173 ILE A CA 1
ATOM 1395 C C . ILE A 1 173 ? -7.705 10.072 -4.969 1.00 64.19 173 ILE A C 1
ATOM 1397 O O . ILE A 1 173 ? -6.718 9.720 -4.327 1.00 64.19 173 ILE A O 1
ATOM 1401 N N . GLU A 1 174 ? -7.864 11.338 -5.365 1.00 65.75 174 GLU A N 1
ATOM 1402 C CA . GLU A 1 174 ? -6.870 12.387 -5.086 1.00 65.75 174 GLU A CA 1
ATOM 1403 C C . GLU A 1 174 ? -6.676 12.634 -3.590 1.00 65.75 174 GLU A C 1
ATOM 1405 O O . GLU A 1 174 ? -5.547 12.777 -3.117 1.00 65.75 174 GLU A O 1
ATOM 1410 N N . LYS A 1 175 ? -7.773 12.680 -2.824 1.00 67.44 175 LYS A N 1
ATOM 1411 C CA . LYS A 1 175 ? -7.704 12.878 -1.373 1.00 67.44 175 LYS A CA 1
ATOM 1412 C C . LYS A 1 175 ? -6.988 11.715 -0.688 1.00 67.44 175 LYS A C 1
ATOM 1414 O O . LYS A 1 175 ? -6.194 11.965 0.209 1.00 67.44 175 LYS A O 1
ATOM 1419 N N . SER A 1 176 ? -7.236 10.480 -1.132 1.00 63.72 176 SER A N 1
ATOM 1420 C CA . SER A 1 176 ? -6.503 9.289 -0.687 1.00 63.72 176 SER A CA 1
ATOM 1421 C C . SER A 1 176 ? -5.004 9.425 -0.977 1.00 63.72 176 SER A C 1
ATOM 1423 O O . SER A 1 176 ? -4.198 9.290 -0.064 1.00 63.72 176 SER A O 1
ATOM 1425 N N . GLY A 1 177 ? -4.621 9.814 -2.200 1.00 60.09 177 GLY A N 1
ATOM 1426 C CA . GLY A 1 177 ? -3.215 10.020 -2.578 1.00 60.09 177 GLY A CA 1
ATOM 1427 C C . GLY A 1 177 ? -2.485 11.078 -1.746 1.00 60.09 177 GLY A C 1
ATOM 1428 O O . GLY A 1 177 ? -1.338 10.870 -1.362 1.00 60.09 177 GLY A O 1
ATOM 1429 N N . LYS A 1 178 ? -3.153 12.181 -1.391 1.00 61.97 178 LYS A N 1
ATOM 1430 C CA . LYS A 1 178 ? -2.569 13.213 -0.514 1.00 61.97 178 LYS A CA 1
ATOM 1431 C C . LYS A 1 178 ? -2.248 12.704 0.891 1.00 61.97 178 LYS A C 1
ATOM 1433 O O . LYS A 1 178 ? -1.307 13.204 1.490 1.00 61.97 178 LYS A O 1
ATOM 1438 N N . PHE A 1 179 ? -2.988 11.720 1.405 1.00 58.94 179 PHE A N 1
ATOM 1439 C CA . PHE A 1 179 ? -2.641 11.094 2.683 1.00 58.94 179 PHE A CA 1
ATOM 1440 C C . PHE A 1 179 ? -1.384 10.235 2.589 1.00 58.94 179 PHE A C 1
ATOM 1442 O O . PHE A 1 179 ? -0.692 10.121 3.583 1.00 58.94 179 PHE A O 1
ATOM 1449 N N . PHE A 1 180 ? -1.071 9.658 1.429 1.00 53.78 180 PHE A N 1
ATOM 1450 C CA . PHE A 1 180 ? 0.160 8.884 1.250 1.00 53.78 180 PHE A CA 1
ATOM 1451 C C . PHE A 1 180 ? 1.404 9.768 1.070 1.00 53.78 180 PHE A C 1
ATOM 1453 O O . PHE A 1 180 ? 2.480 9.349 1.463 1.00 53.78 180 PHE A O 1
ATOM 1460 N N . LEU A 1 181 ? 1.259 10.966 0.486 1.00 52.62 181 LEU A N 1
ATOM 1461 C CA . LEU A 1 181 ? 2.361 11.914 0.229 1.00 52.62 181 LEU A CA 1
ATOM 1462 C C . LEU A 1 181 ? 2.599 12.928 1.363 1.00 52.62 181 LEU A C 1
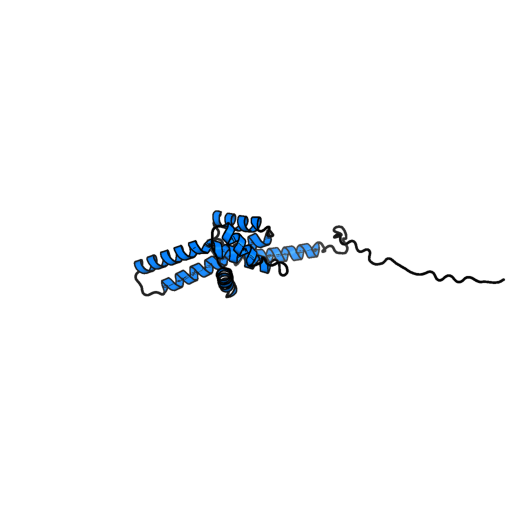ATOM 1464 O O . LEU A 1 181 ? 3.487 13.766 1.260 1.00 52.62 181 LEU A O 1
ATOM 1468 N N . ALA A 1 182 ? 1.766 12.916 2.406 1.00 43.97 182 ALA A N 1
ATOM 1469 C CA . ALA A 1 182 ? 1.984 13.705 3.624 1.00 43.97 182 ALA A CA 1
ATOM 1470 C C . ALA A 1 182 ? 2.932 12.999 4.619 1.00 43.97 182 ALA A C 1
ATOM 1472 O O . ALA A 1 182 ? 3.021 13.407 5.778 1.00 43.97 182 ALA A O 1
ATOM 1473 N N . PHE A 1 183 ? 3.604 11.951 4.144 1.00 38.81 183 PHE A N 1
ATOM 1474 C CA . PHE A 1 183 ? 4.661 11.175 4.779 1.00 38.81 183 PHE A CA 1
ATOM 1475 C C . PHE A 1 183 ? 5.895 11.223 3.877 1.00 38.81 183 PHE A C 1
ATOM 1477 O O . PHE A 1 183 ? 7.006 11.092 4.430 1.00 38.81 183 PHE A O 1
#

Mean predicted aligned error: 14.71 Å

Nearest PDB structures (foldseek):
  7o4i-assembly1_M  TM=5.797E-01  e=1.073E-01  Saccharomyces cerevisiae S288C
  4man-assembly2_B  TM=2.418E-01  e=4.987E+00  Homo sapiens

Radius of gyration: 27.75 Å; Cα contacts (8 Å, |Δi|>4): 91; chains: 1; bounding box: 71×36×102 Å

Solvent-accessible surface area (backbone atoms only — not comparable to full-atom values): 11056 Å² total; per-residue (Å²): 145,80,91,84,80,90,74,89,77,82,91,70,88,85,85,82,86,71,72,90,64,84,70,88,80,51,70,90,77,50,78,52,69,71,58,50,53,50,52,51,52,49,52,52,50,53,51,50,54,50,62,71,66,53,62,90,70,73,57,74,75,57,46,72,68,54,49,52,52,55,44,52,50,33,57,76,69,69,52,59,70,68,34,47,57,44,14,50,52,51,38,32,55,48,51,51,54,53,50,50,54,53,48,52,61,52,66,73,48,96,63,56,68,72,60,48,49,60,50,47,54,53,50,51,58,50,48,63,74,41,43,68,59,51,51,55,37,23,40,40,50,23,29,37,70,75,26,86,87,64,47,64,51,71,64,60,54,44,55,49,38,45,75,72,73,39,93,69,52,72,68,58,54,53,54,52,41,52,66,65,70,75,111

InterPro domains:
  IPR036915 Cyclin-like superfamily [SSF47954] (33-157)

Secondary structure (DSSP, 8-state):
--------------S----SS--TT-TTSSPPHHHHHHHHHHHHHHHHHHHHHSPTTTTTT--HHHHHHHHHHHHHTT--HHHHHHHHHHHHHHHHHHHHHHHHHHHTS-S-HHHHHHHHHHHHHHHHHTHHHHHHHHHHHHHHHH-SSS---HHHHHHHHHHTT----HHHHHHHHHHHTT-

Sequence (183 aa):
MLDPDETNSSVSVDRYNRSTEPEFLDEIYAIPDELTDEILTELITDNTQYVESLPYGMGSYLSTDIVQYMFTICVRLRLPDDVKYLAMDIFDRYMKIQGQTMYDAIAVLNRSNSTKFKIWEKIEASLSRQLTLRICTAIQIASKIHSFHHSLALHNVKVMLQALGFPYTEKAIEKSGKFFLAF

Organism: NCBI:txid227884

Foldseek 3Di:
DDDDDDDDPDPDDDDDPPPPDDPPPPPVPDDDPVNVVVVVVVVVVVVVVVVVPDDPCQCVVPDPVLLVVLVVLCVVVVHDPQLSVQLSNLLSVLCVVVVVVLVVVLVPDPDDPVVSVVVVVVVVVVCVVCVLLSSLLSSQVSQCVVCVPDRDDLVNSCVVCVVVVHNDDSVVSVVSNVVSVVD